Protein AF-A0A8K0V3F7-F1 (afdb_monomer)

Structure (mmCIF, N/CA/C/O backbone):
data_AF-A0A8K0V3F7-F1
#
_entry.id   AF-A0A8K0V3F7-F1
#
loop_
_atom_site.group_PDB
_atom_site.id
_atom_site.type_symbol
_atom_site.label_atom_id
_atom_site.label_alt_id
_atom_site.label_comp_id
_atom_site.label_asym_id
_atom_site.label_entity_id
_atom_site.label_seq_id
_atom_site.pdbx_PDB_ins_code
_atom_site.Cartn_x
_atom_site.Cartn_y
_atom_site.Cartn_z
_atom_site.occupancy
_atom_site.B_iso_or_equiv
_atom_site.auth_seq_id
_atom_site.auth_comp_id
_atom_site.auth_asym_id
_atom_site.auth_atom_id
_atom_site.pdbx_PDB_model_num
ATOM 1 N N . MET A 1 1 ? -73.819 82.682 37.774 1.00 31.39 1 MET A N 1
ATOM 2 C CA . MET A 1 1 ? -74.712 82.677 36.593 1.00 31.39 1 MET A CA 1
ATOM 3 C C . MET A 1 1 ? -73.989 81.949 35.469 1.00 31.39 1 MET A C 1
ATOM 5 O O . MET A 1 1 ? -72.785 82.141 35.376 1.00 31.39 1 MET A O 1
ATOM 9 N N . PRO A 1 2 ? -74.661 81.072 34.712 1.00 49.78 2 PRO A N 1
ATOM 10 C CA . PRO A 1 2 ? -74.986 79.715 35.165 1.00 49.78 2 PRO A CA 1
ATOM 11 C C . PRO A 1 2 ? -74.533 78.639 34.147 1.00 49.78 2 PRO A C 1
ATOM 13 O O . PRO A 1 2 ? -74.029 78.975 33.084 1.00 49.78 2 PRO A O 1
ATOM 16 N N . GLU A 1 3 ? -74.588 77.362 34.548 1.00 35.88 3 GLU A N 1
ATOM 17 C CA . GLU A 1 3 ? -75.180 76.215 33.805 1.00 35.88 3 GLU A CA 1
ATOM 18 C C . GLU A 1 3 ? -74.077 75.211 33.414 1.00 35.88 3 GLU A C 1
ATOM 20 O O . GLU A 1 3 ? -72.984 75.637 33.073 1.00 35.88 3 GLU A O 1
ATOM 25 N N . ASN A 1 4 ? -74.171 73.879 33.437 1.00 39.53 4 ASN A N 1
ATOM 26 C CA . ASN A 1 4 ? -75.110 72.821 33.844 1.00 39.53 4 ASN A CA 1
ATOM 27 C C . ASN A 1 4 ? -74.196 71.576 34.044 1.00 39.53 4 ASN A C 1
ATOM 29 O O . ASN A 1 4 ? -73.166 71.469 33.391 1.00 39.53 4 ASN A O 1
ATOM 33 N N . GLY A 1 5 ? -74.391 70.645 34.978 1.00 36.09 5 GLY A N 1
ATOM 34 C CA . GLY A 1 5 ? -75.431 69.618 34.935 1.00 36.09 5 GLY A CA 1
ATOM 35 C C . GLY A 1 5 ? -74.796 68.209 34.972 1.00 36.09 5 GLY A C 1
ATOM 36 O O . GLY A 1 5 ? -74.140 67.811 34.024 1.00 36.09 5 GLY A O 1
ATOM 37 N N . ARG A 1 6 ? -74.958 67.537 36.127 1.00 37.88 6 ARG A N 1
ATOM 38 C CA . ARG A 1 6 ? -75.090 66.088 36.475 1.00 37.88 6 ARG A CA 1
ATOM 39 C C . ARG A 1 6 ? -74.813 65.044 35.351 1.00 37.88 6 ARG A C 1
ATOM 41 O O . ARG A 1 6 ? -75.220 65.253 34.226 1.00 37.88 6 ARG A O 1
ATOM 48 N N . SER A 1 7 ? -74.275 63.835 35.576 1.00 38.69 7 SER A N 1
ATOM 49 C CA . SER A 1 7 ? -74.634 62.857 36.618 1.00 38.69 7 SER A CA 1
ATOM 50 C C . SER A 1 7 ? -73.765 61.569 36.594 1.00 38.69 7 SER A C 1
ATOM 52 O O . SER A 1 7 ? -73.451 61.080 35.518 1.00 38.69 7 SER A O 1
ATOM 54 N N . PHE A 1 8 ? -73.566 60.972 37.779 1.00 35.12 8 PHE A N 1
ATOM 55 C CA . PHE A 1 8 ? -73.755 59.547 38.148 1.00 35.12 8 PHE A CA 1
ATOM 56 C C . PHE A 1 8 ? -72.895 58.358 37.623 1.00 35.12 8 PHE A C 1
ATOM 58 O O . PHE A 1 8 ? -72.646 58.180 36.440 1.00 35.12 8 PHE A O 1
ATOM 65 N N . ILE A 1 9 ? -72.692 57.444 38.595 1.00 38.69 9 ILE A N 1
ATOM 66 C CA . ILE A 1 9 ? -72.454 55.977 38.591 1.00 38.69 9 ILE A CA 1
ATOM 67 C C . ILE A 1 9 ? -71.024 55.460 38.866 1.00 38.69 9 ILE A C 1
ATOM 69 O O . ILE A 1 9 ? -70.150 55.484 38.011 1.00 38.69 9 ILE A O 1
ATOM 73 N N . GLY A 1 10 ? -70.900 54.823 40.044 1.00 34.59 10 GLY A N 1
ATOM 74 C CA . GLY A 1 10 ? -70.187 53.551 40.258 1.00 34.59 10 GLY A CA 1
ATOM 75 C C . GLY A 1 10 ? -68.698 53.676 40.599 1.00 34.59 10 GLY A C 1
ATOM 76 O O . GLY A 1 10 ? -67.897 54.034 39.757 1.00 34.59 10 GLY A O 1
ATOM 77 N N . GLY A 1 11 ? -68.205 53.395 41.804 1.00 34.38 11 GLY A N 1
ATOM 78 C CA . GLY A 1 11 ? -68.658 52.388 42.754 1.00 34.38 11 GLY A CA 1
ATOM 79 C C . GLY A 1 11 ? -67.823 51.112 42.612 1.00 34.38 11 GLY A C 1
ATOM 80 O O . GLY A 1 11 ? -68.179 50.234 41.846 1.00 34.38 11 GLY A O 1
ATOM 81 N N . ILE A 1 12 ? -66.742 51.051 43.399 1.00 40.28 12 ILE A N 1
ATOM 82 C CA . ILE A 1 12 ? -66.254 49.867 44.126 1.00 40.28 12 ILE A CA 1
ATOM 83 C C . ILE A 1 12 ? -65.946 48.617 43.274 1.00 40.28 12 ILE A C 1
ATOM 85 O O . ILE A 1 12 ? -66.848 47.907 42.859 1.00 40.28 12 ILE A O 1
ATOM 89 N N . THR A 1 13 ? -64.656 48.276 43.137 1.00 41.75 13 THR A N 1
ATOM 90 C CA . THR A 1 13 ? -64.059 46.944 43.460 1.00 41.75 13 THR A CA 1
ATOM 91 C C . THR A 1 13 ? -62.678 46.744 42.800 1.00 41.75 13 THR A C 1
ATOM 93 O O . THR A 1 13 ? -62.365 45.711 42.216 1.00 41.75 13 THR A O 1
ATOM 96 N N . GLY A 1 14 ? -61.752 47.689 42.996 1.00 40.25 14 GLY A N 1
ATOM 97 C CA . GLY A 1 14 ? -60.314 47.501 42.724 1.00 40.25 14 GLY A CA 1
ATOM 98 C C . GLY A 1 14 ? -59.603 46.553 43.707 1.00 40.25 14 GLY A C 1
ATOM 99 O O . GLY A 1 14 ? -58.461 46.800 44.078 1.00 40.25 14 GLY A O 1
ATOM 100 N N . LYS A 1 15 ? -60.279 45.499 44.187 1.00 44.44 15 LYS A N 1
ATOM 101 C CA . LYS A 1 15 ? -59.736 44.521 45.151 1.00 44.44 15 LYS A CA 1
ATOM 102 C C . LYS A 1 15 ? -59.931 43.052 44.754 1.00 44.44 15 LYS A C 1
ATOM 104 O O . LYS A 1 15 ? -59.592 42.181 45.542 1.00 44.44 15 LYS A O 1
ATOM 109 N N . ILE A 1 16 ? -60.410 42.762 43.540 1.00 47.56 16 ILE A N 1
ATOM 110 C CA . ILE A 1 16 ? -60.553 41.372 43.053 1.00 47.56 16 ILE A CA 1
ATOM 111 C C . ILE A 1 16 ? -59.489 41.004 42.000 1.00 47.56 16 ILE A C 1
ATOM 113 O O . ILE A 1 16 ? -59.145 39.834 41.860 1.00 47.56 16 ILE A O 1
ATOM 117 N N . LEU A 1 17 ? -58.847 41.975 41.336 1.00 39.47 17 LEU A N 1
ATOM 118 C CA . LEU A 1 17 ? -57.819 41.670 40.325 1.00 39.47 17 LEU A CA 1
ATOM 119 C C . LEU A 1 17 ? -56.413 41.376 40.880 1.00 39.47 17 LEU A C 1
ATOM 121 O O . LEU A 1 17 ? -55.582 40.835 40.156 1.00 39.47 17 LEU A O 1
ATOM 125 N N . SER A 1 18 ? -56.130 41.678 42.150 1.00 41.66 18 SER A N 1
ATOM 126 C CA . SER A 1 18 ? -54.804 41.418 42.740 1.00 41.66 18 SER A CA 1
ATOM 127 C C . SER A 1 18 ? -54.648 39.992 43.285 1.00 41.66 18 SER A C 1
ATOM 129 O O . SER A 1 18 ? -53.522 39.506 43.382 1.00 41.66 18 SER A O 1
ATOM 131 N N . SER A 1 19 ? -55.745 39.294 43.594 1.00 43.84 19 SER A N 1
ATOM 132 C CA . SER A 1 19 ? -55.693 37.942 44.172 1.00 43.84 19 SER A CA 1
ATOM 133 C C . SER A 1 19 ? -55.715 36.823 43.125 1.00 43.84 19 SER A C 1
ATOM 135 O O . SER A 1 19 ? -55.285 35.714 43.424 1.00 43.84 19 SER A O 1
ATOM 137 N N . PHE A 1 20 ? -56.131 37.099 41.884 1.00 39.53 20 PHE A N 1
ATOM 138 C CA . PHE A 1 20 ? -56.103 36.108 40.796 1.00 39.53 20 PHE A CA 1
ATOM 139 C C . PHE A 1 20 ? -54.752 36.024 40.073 1.00 39.53 20 PHE A C 1
ATOM 141 O O . PHE A 1 20 ? -54.367 34.952 39.610 1.00 39.53 20 PHE A O 1
ATOM 148 N N . ILE A 1 21 ? -53.978 37.113 40.036 1.00 43.94 21 ILE A N 1
ATOM 149 C CA . ILE A 1 21 ? -52.650 37.114 39.398 1.00 43.94 21 ILE A CA 1
ATOM 150 C C . ILE A 1 21 ? -51.616 36.367 40.262 1.00 43.94 21 ILE A C 1
ATOM 152 O O . ILE A 1 21 ? -50.690 35.756 39.730 1.00 43.94 21 ILE A O 1
ATOM 156 N N . PHE A 1 22 ? -51.810 36.314 41.584 1.00 39.62 22 PHE A N 1
ATOM 157 C CA . PHE A 1 22 ? -50.894 35.612 42.489 1.00 39.62 22 PHE A CA 1
ATOM 158 C C . PHE A 1 22 ? -51.091 34.084 42.512 1.00 39.62 22 PHE A C 1
ATOM 160 O O . PHE A 1 22 ? -50.138 33.345 42.758 1.00 39.62 22 PHE A O 1
ATOM 167 N N . ILE A 1 23 ? -52.293 33.589 42.194 1.00 42.91 23 ILE A N 1
ATOM 168 C CA . ILE A 1 23 ? -52.586 32.143 42.170 1.00 42.91 23 ILE A CA 1
ATOM 169 C C . ILE A 1 23 ? -52.105 31.496 40.857 1.00 42.91 23 ILE A C 1
ATOM 171 O O . ILE A 1 23 ? -51.607 30.370 40.872 1.00 42.91 23 ILE A O 1
ATOM 175 N N . CYS A 1 24 ? -52.125 32.222 39.732 1.00 37.59 24 CYS A N 1
ATOM 176 C CA . CYS A 1 24 ? -51.606 31.704 38.458 1.00 37.59 24 CYS A CA 1
ATOM 177 C C . CYS A 1 24 ? -50.069 31.585 38.408 1.00 37.59 24 CYS A C 1
ATOM 179 O O . CYS A 1 24 ? -49.554 30.734 37.679 1.00 37.59 24 CYS A O 1
ATOM 181 N N . TYR A 1 25 ? -49.334 32.376 39.201 1.00 38.41 25 TYR A N 1
ATOM 182 C CA . TYR A 1 25 ? -47.867 32.298 39.274 1.00 38.41 25 TYR A CA 1
ATOM 183 C C . TYR A 1 25 ? -47.354 31.173 40.187 1.00 38.41 25 TYR A C 1
ATOM 185 O O . TYR A 1 25 ? -46.288 30.618 39.926 1.00 38.41 25 TYR A O 1
ATOM 193 N N . GLN A 1 26 ? -48.113 30.780 41.215 1.00 42.75 26 GLN A N 1
ATOM 194 C CA . GLN A 1 26 ? -47.712 29.694 42.123 1.00 42.75 26 GLN A CA 1
ATOM 195 C C . GLN A 1 26 ? -48.039 28.295 41.571 1.00 42.75 26 GLN A C 1
ATOM 197 O O . GLN A 1 26 ? -47.338 27.334 41.879 1.00 42.75 26 GLN A O 1
ATOM 202 N N . LEU A 1 27 ? -49.024 28.165 40.675 1.00 41.34 27 LEU A N 1
ATOM 203 C CA . LEU A 1 27 ? -49.325 26.885 40.013 1.00 41.34 27 LEU A CA 1
ATOM 204 C C . LEU A 1 27 ? -48.436 26.592 38.789 1.00 41.34 27 LEU A C 1
ATOM 206 O O . LEU A 1 27 ? -48.224 25.424 38.467 1.00 41.34 27 LEU A O 1
ATOM 210 N N . HIS A 1 28 ? -47.823 27.610 38.170 1.00 41.47 28 HIS A N 1
ATOM 211 C CA . HIS A 1 28 ? -46.797 27.401 37.134 1.00 41.47 28 HIS A CA 1
ATOM 212 C C . HIS A 1 28 ? -45.437 26.965 37.699 1.00 41.47 28 HIS A C 1
ATOM 214 O O . HIS A 1 28 ? -44.670 26.308 36.998 1.00 41.47 28 HIS A O 1
ATOM 220 N N . PHE A 1 29 ? -45.139 27.259 38.968 1.00 39.03 29 PHE A N 1
ATOM 221 C CA . PHE A 1 29 ? -43.889 26.817 39.597 1.00 39.03 29 PHE A CA 1
ATOM 222 C C . PHE A 1 29 ? -43.952 25.379 40.130 1.00 39.03 29 PHE A C 1
ATOM 224 O O . PHE A 1 29 ? -42.942 24.675 40.118 1.00 39.03 29 PHE A O 1
ATOM 231 N N . ILE A 1 30 ? -45.135 24.898 40.521 1.00 43.41 30 ILE A N 1
ATOM 232 C CA . ILE A 1 30 ? -45.303 23.529 41.032 1.00 43.41 30 ILE A CA 1
ATOM 233 C C . ILE A 1 30 ? -45.332 22.500 39.888 1.00 43.41 30 ILE A C 1
ATOM 235 O O . ILE A 1 30 ? -44.788 21.407 40.038 1.00 43.41 30 ILE A O 1
ATOM 239 N N . PHE A 1 31 ? -45.840 22.853 38.701 1.00 37.75 31 PHE A N 1
ATOM 240 C CA . PHE A 1 31 ? -45.759 21.960 37.533 1.00 37.75 31 PHE A CA 1
ATOM 241 C C . PHE A 1 31 ? -44.351 21.856 36.926 1.00 37.75 31 PHE A C 1
ATOM 243 O O . PHE A 1 31 ? -43.998 20.807 36.387 1.00 37.75 31 PHE A O 1
ATOM 250 N N . ILE A 1 32 ? -43.511 22.887 37.073 1.00 43.12 32 ILE A N 1
ATOM 251 C CA . ILE A 1 32 ? -42.101 22.818 36.659 1.00 43.12 32 ILE A CA 1
ATOM 252 C C . ILE A 1 32 ? -41.273 22.029 37.687 1.00 43.12 32 ILE A C 1
ATOM 254 O O . ILE A 1 32 ? -40.418 21.243 37.295 1.00 43.12 32 ILE A O 1
ATOM 258 N N . GLN A 1 33 ? -41.569 22.122 38.987 1.00 40.03 33 GLN A N 1
ATOM 259 C CA . GLN A 1 33 ? -40.872 21.328 40.010 1.00 40.03 33 GLN A CA 1
ATOM 260 C C . GLN A 1 33 ? -41.257 19.836 40.017 1.00 40.03 33 GLN A C 1
ATOM 262 O O . GLN A 1 33 ? -40.397 18.996 40.275 1.00 40.03 33 GLN A O 1
ATOM 267 N N . ILE A 1 34 ? -42.494 19.467 39.664 1.00 41.06 34 ILE A N 1
ATOM 268 C CA . ILE A 1 34 ? -42.916 18.052 39.635 1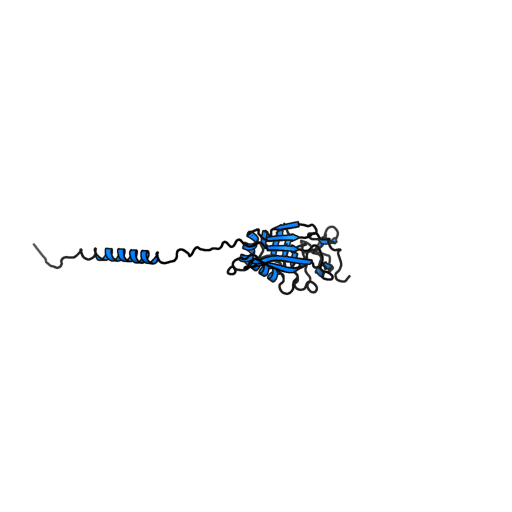.00 41.06 34 ILE A CA 1
ATOM 269 C C . ILE A 1 34 ? -42.458 17.324 38.355 1.00 41.06 34 ILE A C 1
ATOM 271 O O . ILE A 1 34 ? -42.238 16.113 38.391 1.00 41.06 34 ILE A O 1
ATOM 275 N N . MET A 1 35 ? -42.189 18.030 37.249 1.00 38.09 35 MET A N 1
ATOM 276 C CA . MET A 1 35 ? -41.554 17.419 36.066 1.00 38.09 35 MET A CA 1
ATOM 277 C C . MET A 1 35 ? -40.021 17.307 36.150 1.00 38.09 35 MET A C 1
ATOM 279 O O . MET A 1 35 ? -39.425 16.594 35.344 1.00 38.09 35 MET A O 1
ATOM 283 N N . ILE A 1 36 ? -39.377 17.923 37.147 1.00 45.31 36 ILE A N 1
ATOM 284 C CA . ILE A 1 36 ? -37.919 17.833 37.360 1.00 45.31 36 ILE A CA 1
ATOM 285 C C . ILE A 1 36 ? -37.530 16.639 38.262 1.00 45.31 36 ILE A C 1
ATOM 287 O O . ILE A 1 36 ? -36.351 16.330 38.402 1.00 45.31 36 ILE A O 1
ATOM 291 N N . HIS A 1 37 ? -38.486 15.903 38.843 1.00 41.84 37 HIS A N 1
ATOM 292 C CA . HIS A 1 37 ? -38.193 14.833 39.817 1.00 41.84 37 HIS A CA 1
ATOM 293 C C . HIS A 1 37 ? -38.567 13.406 39.397 1.00 41.84 37 HIS A C 1
ATOM 295 O O . HIS A 1 37 ? -38.604 12.506 40.235 1.00 41.84 37 HIS A O 1
ATOM 301 N N . ARG A 1 38 ? -38.797 13.156 38.103 1.00 45.66 38 ARG A N 1
ATOM 302 C CA . ARG A 1 38 ? -39.022 11.792 37.581 1.00 45.66 38 ARG A CA 1
ATOM 303 C C . ARG A 1 38 ? -38.427 11.516 36.203 1.00 45.66 38 ARG A C 1
ATOM 305 O O . ARG A 1 38 ? -38.908 10.654 35.476 1.00 45.66 38 ARG A O 1
ATOM 312 N N . TRP A 1 39 ? -37.330 12.182 35.878 1.00 45.19 39 TRP A N 1
ATOM 313 C CA . TRP A 1 39 ? -36.401 11.625 34.905 1.00 45.19 39 TRP A CA 1
ATOM 314 C C . TRP A 1 39 ? -35.315 10.926 35.710 1.00 45.19 39 TRP A C 1
ATOM 316 O O . TRP A 1 39 ? -34.740 11.571 36.589 1.00 45.19 39 TRP A O 1
ATOM 326 N N . PRO A 1 40 ? -35.049 9.625 35.504 1.00 46.78 40 PRO A N 1
ATOM 327 C CA . PRO A 1 40 ? -33.850 9.047 36.073 1.00 46.78 40 PRO A CA 1
ATOM 328 C C . PRO A 1 40 ? -32.682 9.903 35.582 1.00 46.78 40 PRO A C 1
ATOM 330 O O . PRO A 1 40 ? -32.383 9.943 34.387 1.00 46.78 40 PRO A O 1
ATOM 333 N N . CYS A 1 41 ? -32.024 10.594 36.513 1.00 42.22 41 CYS A N 1
ATOM 334 C CA . CYS A 1 41 ? -30.692 11.171 36.356 1.00 42.22 41 CYS A CA 1
ATOM 335 C C . CYS A 1 41 ? -29.651 10.047 36.210 1.00 42.22 41 CYS A C 1
ATOM 337 O O . CYS A 1 41 ? -28.632 10.029 36.887 1.00 42.22 41 CYS A O 1
ATOM 339 N N . ASP A 1 42 ? -29.946 9.092 35.334 1.00 45.09 42 ASP A N 1
ATOM 340 C CA . ASP A 1 42 ? -29.034 8.105 34.786 1.00 45.09 42 ASP A CA 1
ATOM 341 C C . ASP A 1 42 ? -29.177 8.041 33.255 1.00 45.09 42 ASP A C 1
ATOM 343 O O . ASP A 1 42 ? -28.757 7.096 32.598 1.00 45.09 42 ASP A O 1
ATOM 347 N N . PHE A 1 43 ? -29.643 9.138 32.643 1.00 42.12 43 PHE A N 1
ATOM 348 C CA . PHE A 1 43 ? -29.015 9.606 31.408 1.00 42.12 43 PHE A CA 1
ATOM 349 C C . PHE A 1 43 ? -27.676 10.260 31.778 1.00 42.12 43 PHE A C 1
ATOM 351 O O . PHE A 1 4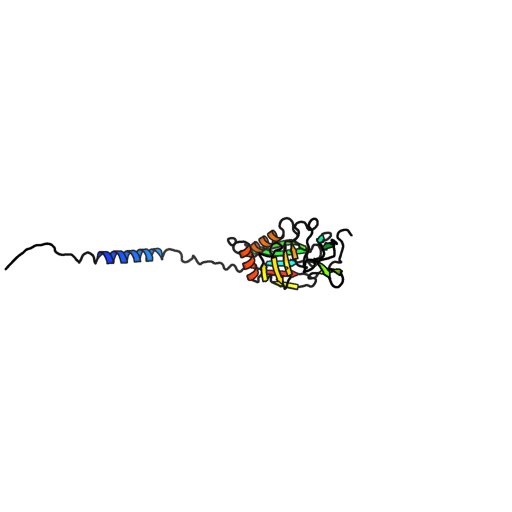3 ? -27.376 11.403 31.432 1.00 42.12 43 PHE A O 1
ATOM 358 N N . SER A 1 44 ? -26.836 9.504 32.496 1.00 42.25 44 SER A N 1
ATOM 359 C CA . SER A 1 44 ? -25.413 9.590 32.265 1.00 42.25 44 SER A CA 1
ATOM 360 C C . SER A 1 44 ? -25.293 9.414 30.765 1.00 42.25 44 SER A C 1
ATOM 362 O O . SER A 1 44 ? -25.486 8.326 30.221 1.00 42.25 44 SER A O 1
ATOM 364 N N . LEU A 1 45 ? -25.084 10.535 30.082 1.00 39.06 45 LEU A N 1
ATOM 365 C CA . LEU A 1 45 ? -24.384 10.599 28.826 1.00 39.06 45 LEU A CA 1
ATOM 366 C C . LEU A 1 45 ? -23.084 9.817 29.057 1.00 39.06 45 LEU A C 1
ATOM 368 O O . LEU A 1 45 ? -22.000 10.374 29.192 1.00 39.06 45 LEU A O 1
ATOM 372 N N . ARG A 1 46 ? -23.185 8.489 28.967 1.00 40.47 46 ARG A N 1
ATOM 373 C CA . ARG A 1 46 ? -22.294 7.666 28.183 1.00 40.47 46 ARG A CA 1
ATOM 374 C C . ARG A 1 46 ? -22.352 8.225 26.755 1.00 40.47 46 ARG A C 1
ATOM 376 O O . ARG A 1 46 ? -22.652 7.520 25.802 1.00 40.47 46 ARG A O 1
ATOM 383 N N . ILE A 1 47 ? -21.885 9.465 26.580 1.00 43.78 47 ILE A N 1
ATOM 384 C CA . ILE A 1 47 ? -20.794 9.683 25.653 1.00 43.78 47 ILE A CA 1
ATOM 385 C C . ILE A 1 47 ? -19.727 8.738 26.192 1.00 43.78 47 ILE A C 1
ATOM 387 O O . ILE A 1 47 ? -18.869 9.108 26.992 1.00 43.78 47 ILE A O 1
ATOM 391 N N . MET A 1 48 ? -19.845 7.454 25.835 1.00 44.94 48 MET A N 1
ATOM 392 C CA . MET A 1 48 ? -18.684 6.612 25.792 1.00 44.94 48 MET A CA 1
ATOM 393 C C . MET A 1 48 ? -17.827 7.379 24.813 1.00 44.94 48 MET A C 1
ATOM 395 O O . MET A 1 48 ? -18.039 7.339 23.603 1.00 44.94 48 MET A O 1
ATOM 399 N N . ASN A 1 49 ? -16.909 8.162 25.365 1.00 46.06 49 ASN A N 1
ATOM 400 C CA . ASN A 1 49 ? -15.707 8.561 24.694 1.00 46.06 49 ASN A CA 1
ATOM 401 C C . ASN A 1 49 ? -15.012 7.224 24.427 1.00 46.06 49 ASN A C 1
ATOM 403 O O . ASN A 1 49 ? -14.142 6.794 25.181 1.00 46.06 49 ASN A O 1
ATOM 407 N N . MET A 1 50 ? -15.541 6.462 23.462 1.00 56.59 50 MET A N 1
ATOM 408 C CA . MET A 1 50 ? -14.973 5.217 23.015 1.00 56.59 50 MET A CA 1
ATOM 409 C C . MET A 1 50 ? -13.700 5.678 22.363 1.00 56.59 50 MET A C 1
ATOM 411 O O . MET A 1 50 ? -13.695 6.138 21.221 1.00 56.59 50 MET A O 1
ATOM 415 N N . ALA A 1 51 ? -12.637 5.663 23.164 1.00 82.38 51 ALA A N 1
ATOM 416 C CA . ALA A 1 51 ? -11.316 5.996 22.709 1.00 82.38 51 ALA A CA 1
ATOM 417 C C . ALA A 1 51 ? -11.103 5.202 21.425 1.00 82.38 51 ALA A C 1
ATOM 419 O O . ALA A 1 51 ? -11.232 3.974 21.420 1.00 82.38 51 ALA A O 1
ATOM 420 N N . ILE A 1 52 ? -10.866 5.927 20.332 1.00 89.81 52 ILE A N 1
ATOM 421 C CA . ILE A 1 52 ? -10.745 5.328 19.013 1.00 89.81 52 ILE A CA 1
ATOM 422 C C . ILE A 1 52 ? -9.723 4.192 19.100 1.00 89.81 52 ILE A C 1
ATOM 424 O O . ILE A 1 52 ? -8.561 4.408 19.466 1.00 89.81 52 ILE A O 1
ATOM 428 N N . ARG A 1 53 ? -10.176 2.975 18.790 1.00 93.88 53 ARG A N 1
ATOM 429 C CA . ARG A 1 53 ? -9.392 1.755 18.973 1.00 93.88 53 ARG A CA 1
ATOM 430 C C . ARG A 1 53 ? -8.183 1.749 18.030 1.00 93.88 53 ARG A C 1
ATOM 432 O O . ARG A 1 53 ? -8.247 2.313 16.929 1.00 93.88 53 ARG A O 1
ATOM 439 N N . PRO A 1 54 ? -7.062 1.136 18.448 1.00 94.69 54 PRO A N 1
ATOM 440 C CA . PRO A 1 54 ? -5.875 1.060 17.615 1.00 94.69 54 PRO A CA 1
ATOM 441 C C . PRO A 1 54 ? -6.098 0.151 16.405 1.00 94.69 54 PRO A C 1
ATOM 443 O O . PRO A 1 54 ? -6.731 -0.900 16.505 1.00 94.69 54 PRO A O 1
ATOM 446 N N . VAL A 1 55 ? -5.523 0.553 15.271 1.00 95.81 55 VAL A N 1
ATOM 447 C CA . VAL A 1 55 ? -5.488 -0.244 14.038 1.00 95.81 55 VAL A CA 1
ATOM 448 C C . VAL A 1 55 ? -4.061 -0.240 13.506 1.00 95.81 55 VAL A C 1
ATOM 450 O O . VAL A 1 55 ? -3.450 0.824 13.368 1.00 95.81 55 VAL A O 1
ATOM 453 N N . ASN A 1 56 ? -3.531 -1.423 13.215 1.00 96.81 56 ASN A N 1
ATOM 454 C CA . ASN A 1 56 ? -2.178 -1.609 12.708 1.00 96.81 56 ASN A CA 1
ATOM 455 C C . ASN A 1 56 ? -2.217 -2.063 11.251 1.00 96.81 56 ASN A C 1
ATOM 457 O O . ASN A 1 56 ? -3.043 -2.889 10.870 1.00 96.81 56 ASN A O 1
ATOM 461 N N . LEU A 1 57 ? -1.320 -1.511 10.444 1.00 97.12 57 LEU A N 1
ATOM 462 C CA . LEU A 1 57 ? -1.093 -1.902 9.061 1.00 97.12 57 LEU A CA 1
ATOM 463 C C . LEU A 1 57 ? 0.348 -2.406 8.951 1.00 97.12 57 LEU A C 1
ATOM 465 O O . LEU A 1 57 ? 1.272 -1.717 9.376 1.00 97.12 57 LEU A O 1
ATOM 469 N N . THR A 1 58 ? 0.562 -3.572 8.356 1.00 97.94 58 THR A N 1
ATOM 470 C CA . THR A 1 58 ? 1.903 -4.122 8.122 1.00 97.94 58 THR A CA 1
ATOM 471 C C . THR A 1 58 ? 2.065 -4.443 6.649 1.00 97.94 58 THR A C 1
ATOM 473 O O . THR A 1 58 ? 1.356 -5.299 6.130 1.00 97.94 58 THR A O 1
ATOM 476 N N . VAL A 1 59 ? 2.996 -3.769 5.977 1.00 97.56 59 VAL A N 1
ATOM 477 C CA . VAL A 1 59 ? 3.369 -4.047 4.587 1.00 97.56 59 VAL A CA 1
ATOM 478 C C . VAL A 1 59 ? 4.533 -5.027 4.582 1.00 97.56 59 VAL A C 1
ATOM 480 O O . VAL A 1 59 ? 5.603 -4.732 5.125 1.00 97.56 59 VAL A O 1
ATOM 483 N N . SER A 1 60 ? 4.316 -6.179 3.955 1.00 98.06 60 SER A N 1
ATOM 484 C CA . SER A 1 60 ? 5.261 -7.286 3.961 1.00 98.06 60 SER A CA 1
ATOM 485 C C . SER A 1 60 ? 6.572 -6.956 3.248 1.00 98.06 60 SER A C 1
ATOM 487 O O . SER A 1 60 ? 6.612 -6.201 2.271 1.00 98.06 60 SER A O 1
ATOM 489 N N . GLY A 1 61 ? 7.655 -7.549 3.748 1.00 97.56 61 GLY A N 1
ATOM 490 C CA . GLY A 1 61 ? 8.993 -7.536 3.167 1.00 97.56 61 GLY A CA 1
ATOM 491 C C . GLY A 1 61 ? 9.143 -8.426 1.934 1.00 97.56 61 GLY A C 1
ATOM 492 O O . GLY A 1 61 ? 10.057 -8.226 1.131 1.00 97.56 61 GLY A O 1
ATOM 493 N N . THR A 1 62 ? 8.229 -9.381 1.778 1.00 97.81 62 THR A N 1
ATOM 494 C CA . THR A 1 62 ? 8.310 -10.460 0.796 1.00 97.81 62 THR A CA 1
ATOM 495 C C . THR A 1 62 ? 7.267 -10.257 -0.293 1.00 97.81 62 THR A C 1
ATOM 497 O O . THR A 1 62 ? 6.083 -10.058 -0.012 1.00 97.81 62 THR A O 1
ATOM 500 N N . ALA A 1 63 ? 7.723 -10.306 -1.544 1.00 97.75 63 ALA A N 1
ATOM 501 C CA . ALA A 1 63 ? 6.852 -10.271 -2.709 1.00 97.75 63 ALA A CA 1
ATOM 502 C C . ALA A 1 63 ? 5.943 -11.507 -2.747 1.00 97.75 63 ALA A C 1
ATOM 504 O O . ALA A 1 63 ? 6.349 -12.606 -2.364 1.00 97.75 63 ALA A O 1
ATOM 505 N N . ILE A 1 64 ? 4.724 -11.334 -3.245 1.00 97.50 64 ILE A N 1
ATOM 506 C CA . ILE A 1 64 ? 3.838 -12.451 -3.547 1.00 97.50 64 ILE A CA 1
ATOM 507 C C . ILE A 1 64 ? 4.384 -13.159 -4.791 1.00 97.50 64 ILE A C 1
ATOM 509 O O . ILE A 1 64 ? 4.702 -12.524 -5.797 1.00 97.50 64 ILE A O 1
ATOM 513 N N . SER A 1 65 ? 4.543 -14.479 -4.699 1.00 96.44 65 SER A N 1
ATOM 514 C CA . SER A 1 65 ? 5.110 -15.278 -5.786 1.00 96.44 65 SER A CA 1
ATOM 515 C C . SER A 1 65 ? 4.246 -15.174 -7.042 1.00 96.44 65 SER A C 1
ATOM 517 O O . SER A 1 65 ? 3.036 -15.366 -6.966 1.00 96.44 65 SER A O 1
ATOM 519 N N . ASN A 1 66 ? 4.879 -14.909 -8.187 1.00 94.06 66 ASN A N 1
ATOM 520 C CA . ASN A 1 66 ? 4.248 -14.830 -9.509 1.00 94.06 66 ASN A CA 1
ATOM 521 C C . ASN A 1 66 ? 3.125 -13.784 -9.655 1.00 94.06 66 ASN A C 1
ATOM 523 O O . ASN A 1 66 ? 2.357 -13.847 -10.612 1.00 94.06 66 ASN A O 1
ATOM 527 N N . GLU A 1 67 ? 3.046 -12.800 -8.758 1.00 95.75 67 GLU A N 1
ATOM 528 C CA . GLU A 1 67 ? 2.072 -11.713 -8.842 1.00 95.75 67 GLU A CA 1
ATOM 529 C C . GLU A 1 67 ? 2.763 -10.371 -9.095 1.00 95.75 67 GLU A C 1
ATOM 531 O O . GLU A 1 67 ? 3.635 -9.937 -8.336 1.00 95.75 67 GLU A O 1
ATOM 536 N N . TYR A 1 68 ? 2.350 -9.697 -10.169 1.00 95.62 68 TYR A N 1
ATOM 537 C CA . TYR A 1 68 ? 2.962 -8.457 -10.632 1.00 95.62 68 TYR A CA 1
ATOM 538 C C . TYR A 1 68 ? 1.909 -7.416 -11.005 1.00 95.62 68 TYR A C 1
ATOM 540 O O . TYR A 1 68 ? 0.830 -7.759 -11.486 1.00 95.62 68 TYR A O 1
ATOM 548 N N . ALA A 1 69 ? 2.271 -6.146 -10.843 1.00 95.19 69 ALA A N 1
ATOM 549 C CA . ALA A 1 69 ? 1.551 -5.017 -11.403 1.00 95.19 69 ALA A CA 1
ATOM 550 C C . ALA A 1 69 ? 2.286 -4.421 -12.604 1.00 95.19 69 ALA A C 1
ATOM 552 O O . ALA A 1 69 ? 3.523 -4.400 -12.656 1.00 95.19 69 ALA A O 1
ATOM 553 N N . LYS A 1 70 ? 1.503 -3.929 -13.561 1.00 95.12 70 LYS A N 1
ATOM 554 C CA . LYS A 1 70 ? 1.960 -3.209 -14.742 1.00 95.12 70 LYS A CA 1
ATOM 555 C C . LYS A 1 70 ? 2.075 -1.722 -14.413 1.00 95.12 70 LYS A C 1
ATOM 557 O O . LYS A 1 70 ? 1.104 -1.085 -14.016 1.00 95.12 70 LYS A O 1
ATOM 562 N N . THR A 1 71 ? 3.266 -1.163 -14.608 1.00 93.25 71 THR A N 1
ATOM 563 C CA . THR A 1 71 ? 3.564 0.249 -14.315 1.00 93.25 71 THR A CA 1
ATOM 564 C C . THR A 1 71 ? 4.354 0.895 -15.441 1.00 93.25 71 THR A C 1
ATOM 566 O O . THR A 1 71 ? 5.033 0.214 -16.205 1.00 93.25 71 THR A O 1
ATOM 569 N N . PHE A 1 72 ? 4.302 2.220 -15.530 1.00 91.69 72 PHE A N 1
ATOM 570 C CA . PHE A 1 72 ? 5.250 3.021 -16.310 1.00 91.69 72 PHE A CA 1
ATOM 571 C C . PHE A 1 72 ? 6.219 3.743 -15.373 1.00 91.69 72 PHE A C 1
ATOM 573 O O . PHE A 1 72 ? 6.024 3.753 -14.153 1.00 91.69 72 PHE A O 1
ATOM 580 N N . SER A 1 73 ? 7.277 4.322 -15.936 1.00 91.06 73 SER A N 1
ATOM 581 C CA . SER A 1 73 ? 8.215 5.141 -15.179 1.00 91.06 73 SER A CA 1
ATOM 582 C C . SER A 1 73 ? 7.633 6.535 -14.921 1.00 91.06 73 SER A C 1
ATOM 584 O O . SER A 1 73 ? 7.319 7.296 -15.836 1.00 91.06 73 SER A O 1
ATOM 586 N N . TYR A 1 74 ? 7.457 6.876 -13.649 1.00 83.44 74 TYR A N 1
ATOM 587 C CA . TYR A 1 74 ? 6.921 8.160 -13.226 1.00 83.44 74 TYR A CA 1
ATOM 588 C C . TYR A 1 74 ? 8.020 9.224 -13.151 1.00 83.44 74 TYR A C 1
ATOM 590 O O . TYR A 1 74 ? 9.107 8.995 -12.613 1.00 83.44 74 TYR A O 1
ATOM 598 N N . HIS A 1 75 ? 7.697 10.427 -13.621 1.00 80.50 75 HIS A N 1
ATOM 599 C CA . HIS A 1 75 ? 8.470 11.635 -13.353 1.00 80.50 75 HIS A CA 1
ATOM 600 C C . HIS A 1 75 ? 7.599 12.622 -12.575 1.00 80.50 75 HIS A C 1
ATOM 602 O O . HIS A 1 75 ? 6.419 12.771 -12.887 1.00 80.50 75 HIS A O 1
ATOM 608 N N . ARG A 1 76 ? 8.180 13.330 -11.595 1.00 66.88 76 ARG A N 1
ATOM 609 C CA . ARG A 1 76 ? 7.446 14.265 -10.719 1.00 66.88 76 ARG A CA 1
ATOM 610 C C . ARG A 1 76 ? 6.687 15.344 -11.499 1.00 66.88 76 ARG A C 1
ATOM 612 O O . ARG A 1 76 ? 5.589 15.701 -11.096 1.00 66.88 76 ARG A O 1
ATOM 619 N N . ASP A 1 77 ? 7.230 15.770 -12.636 1.00 68.00 77 ASP A N 1
ATOM 620 C CA . ASP A 1 77 ? 6.615 16.783 -13.507 1.00 68.00 77 ASP A CA 1
ATOM 621 C C . ASP A 1 77 ? 5.742 16.176 -14.625 1.00 68.00 77 ASP A C 1
ATOM 623 O O . ASP A 1 77 ? 5.419 16.852 -15.598 1.00 68.00 77 ASP A O 1
ATOM 627 N N . GLY A 1 78 ? 5.438 14.873 -14.563 1.00 63.56 78 GLY A N 1
ATOM 628 C CA . GLY A 1 78 ? 4.627 14.150 -15.555 1.00 63.56 78 GLY A CA 1
ATOM 629 C C . GLY A 1 78 ? 5.312 13.881 -16.903 1.00 63.56 78 GLY A C 1
ATOM 630 O O . GLY A 1 78 ? 4.737 13.234 -17.773 1.00 63.56 78 GLY A O 1
ATOM 631 N N . LYS A 1 79 ? 6.550 14.347 -17.093 1.00 64.56 79 LYS A N 1
ATOM 632 C CA . LYS A 1 79 ? 7.295 14.284 -18.362 1.00 64.56 79 LYS A CA 1
ATOM 633 C C . LYS A 1 79 ? 8.324 13.152 -18.405 1.00 64.56 79 LYS A C 1
ATOM 635 O O . LYS A 1 79 ? 9.494 13.403 -18.683 1.00 64.56 79 LYS A O 1
ATOM 640 N N . SER A 1 80 ? 7.919 11.911 -18.130 1.00 73.88 80 SER A N 1
ATOM 641 C CA . SER A 1 80 ? 8.806 10.782 -18.448 1.00 73.88 80 SER A CA 1
ATOM 642 C C . SER A 1 80 ? 8.907 10.631 -19.970 1.00 73.88 80 SER A C 1
ATOM 644 O O . SER A 1 80 ? 7.892 10.543 -20.673 1.00 73.88 80 SER A O 1
ATOM 646 N N . GLN A 1 81 ? 10.134 10.645 -20.494 1.00 79.44 81 GLN A N 1
ATOM 647 C CA . GLN A 1 81 ?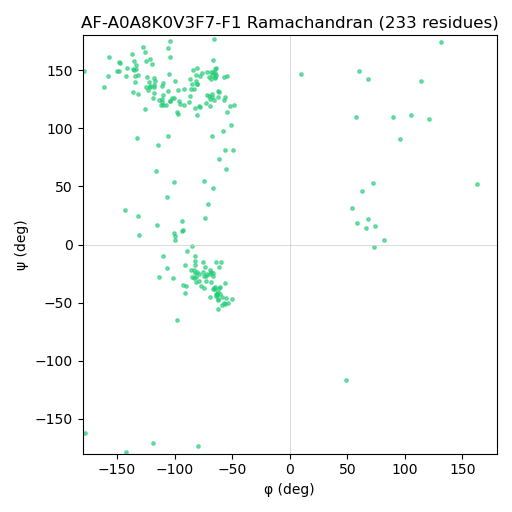 10.393 10.347 -21.908 1.00 79.44 81 GLN A CA 1
ATOM 648 C C . GLN A 1 81 ? 10.453 8.842 -22.172 1.00 79.44 81 GLN A C 1
ATOM 650 O O . GLN A 1 81 ? 10.296 8.409 -23.311 1.00 79.44 81 GLN A O 1
ATOM 655 N N . ASP A 1 82 ? 10.630 8.049 -21.122 1.00 85.69 82 ASP A N 1
ATOM 656 C CA . ASP A 1 82 ? 10.622 6.605 -21.209 1.00 85.69 82 ASP A CA 1
ATOM 657 C C . ASP A 1 82 ? 9.192 6.085 -21.436 1.00 85.69 82 ASP A C 1
ATOM 659 O O . ASP A 1 82 ? 8.263 6.372 -20.679 1.00 85.69 82 ASP A O 1
ATOM 663 N N . LYS A 1 83 ? 9.015 5.351 -22.539 1.00 87.69 83 LYS A N 1
ATOM 664 C CA . LYS A 1 83 ? 7.729 4.786 -22.978 1.00 87.69 83 LYS A CA 1
ATOM 665 C C . LYS A 1 83 ? 7.568 3.315 -22.612 1.00 87.69 83 LYS A C 1
ATOM 667 O O . LYS A 1 83 ? 6.578 2.695 -22.996 1.00 87.69 83 LYS A O 1
ATOM 672 N N . ASN A 1 84 ? 8.534 2.749 -21.896 1.00 93.00 84 ASN A N 1
ATOM 673 C CA . ASN A 1 84 ? 8.482 1.356 -21.504 1.00 93.00 84 ASN A CA 1
ATOM 674 C C . ASN A 1 84 ? 7.434 1.108 -20.418 1.00 93.00 84 ASN A C 1
ATOM 676 O O . ASN A 1 84 ? 7.184 1.932 -19.534 1.00 93.00 84 ASN A O 1
ATOM 680 N N . LEU A 1 85 ? 6.872 -0.097 -20.465 1.00 94.81 85 LEU A N 1
ATOM 681 C CA . LEU A 1 85 ? 6.106 -0.667 -19.369 1.00 94.81 85 LEU A CA 1
ATOM 682 C C . LEU A 1 85 ? 6.986 -1.638 -18.597 1.00 94.81 85 LEU A C 1
ATOM 684 O O . LEU A 1 85 ? 7.746 -2.421 -19.173 1.00 94.81 85 LEU A O 1
ATOM 688 N N . TYR A 1 86 ? 6.831 -1.615 -17.286 1.00 95.94 86 TYR A N 1
ATOM 689 C CA . TYR A 1 86 ? 7.583 -2.413 -16.340 1.00 95.94 86 TYR A CA 1
ATOM 690 C C . TYR A 1 86 ? 6.650 -3.314 -15.546 1.00 95.94 86 TYR A C 1
ATOM 692 O O . TYR A 1 86 ? 5.467 -3.011 -15.364 1.00 95.94 86 TYR A O 1
ATOM 700 N N . ARG A 1 87 ? 7.209 -4.412 -15.039 1.00 95.50 87 ARG A N 1
ATOM 701 C CA . ARG A 1 87 ? 6.556 -5.245 -14.032 1.00 95.50 87 ARG A CA 1
ATOM 702 C C . ARG A 1 87 ? 7.197 -5.021 -12.671 1.00 95.50 87 ARG A C 1
ATOM 704 O O . ARG A 1 87 ? 8.419 -5.081 -12.532 1.00 95.50 87 ARG A O 1
ATOM 711 N N . ILE A 1 88 ? 6.362 -4.808 -11.667 1.00 95.56 88 ILE A N 1
ATOM 712 C CA . ILE A 1 88 ? 6.757 -4.702 -10.261 1.00 95.56 88 ILE A CA 1
ATOM 713 C C . ILE A 1 88 ? 6.006 -5.766 -9.455 1.00 95.56 88 ILE A C 1
ATOM 715 O O . ILE A 1 88 ? 4.840 -6.020 -9.739 1.00 95.56 88 ILE A O 1
ATOM 719 N N . PRO A 1 89 ? 6.644 -6.439 -8.487 1.00 96.69 89 PRO A N 1
ATOM 720 C CA . PRO A 1 89 ? 5.965 -7.449 -7.686 1.00 96.69 89 PRO A CA 1
ATOM 721 C C . PRO A 1 89 ? 4.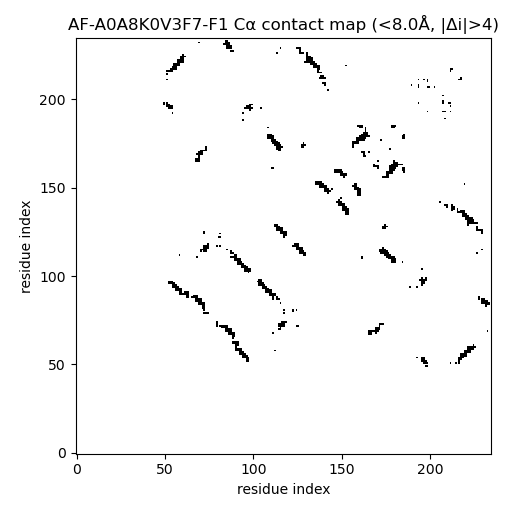892 -6.832 -6.785 1.00 96.69 89 PRO A C 1
ATOM 723 O O . PRO A 1 89 ? 5.075 -5.736 -6.246 1.00 96.69 89 PRO A O 1
ATOM 726 N N . LEU A 1 90 ? 3.808 -7.578 -6.576 1.00 97.00 90 LEU A N 1
ATOM 727 C CA . LEU A 1 90 ? 2.816 -7.271 -5.550 1.00 97.00 90 LEU A CA 1
ATOM 728 C C . LEU A 1 90 ? 3.285 -7.759 -4.176 1.00 97.00 90 LEU A C 1
ATOM 730 O O . LEU A 1 90 ? 4.033 -8.729 -4.048 1.00 97.00 90 LEU A O 1
ATOM 734 N N . TYR A 1 91 ? 2.828 -7.078 -3.132 1.00 97.62 91 TYR A N 1
ATOM 735 C CA . TYR A 1 91 ? 3.108 -7.393 -1.734 1.00 97.62 91 TYR A CA 1
ATOM 736 C C . TYR A 1 91 ? 1.803 -7.546 -0.961 1.00 97.62 91 TYR A C 1
ATOM 738 O O . TYR A 1 91 ? 0.735 -7.132 -1.409 1.00 97.62 91 TYR A O 1
ATOM 746 N N . ARG A 1 92 ? 1.892 -8.122 0.238 1.00 97.75 92 ARG A N 1
ATOM 747 C CA . ARG A 1 92 ? 0.770 -8.176 1.178 1.00 97.75 92 ARG A CA 1
ATOM 748 C C . ARG A 1 92 ? 0.808 -6.982 2.114 1.00 97.75 92 ARG A C 1
ATOM 750 O O . ARG A 1 92 ? 1.848 -6.699 2.707 1.00 97.75 92 ARG A O 1
ATOM 757 N N . MET A 1 93 ? -0.336 -6.341 2.302 1.00 97.69 93 MET A N 1
ATOM 758 C CA . MET A 1 93 ? -0.576 -5.471 3.443 1.00 97.69 93 MET A CA 1
ATOM 759 C C . MET A 1 93 ? -1.599 -6.123 4.360 1.00 97.69 93 MET A C 1
ATOM 761 O O . MET A 1 93 ? -2.703 -6.457 3.939 1.00 97.69 93 MET A O 1
ATOM 765 N N . THR A 1 94 ? -1.237 -6.275 5.624 1.00 97.94 94 THR A N 1
ATOM 766 C CA . THR A 1 94 ? -2.097 -6.848 6.652 1.00 97.94 94 THR A CA 1
ATOM 767 C C . THR A 1 94 ? -2.636 -5.745 7.548 1.00 97.94 94 THR A C 1
ATOM 769 O O . THR A 1 94 ? -1.864 -4.996 8.141 1.00 97.94 94 THR A O 1
ATOM 772 N N . ILE A 1 95 ? -3.957 -5.657 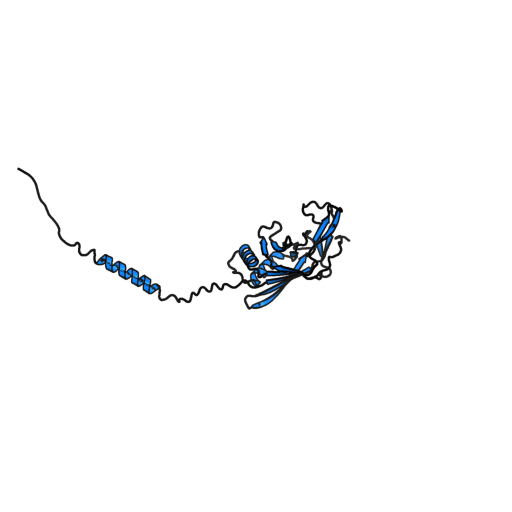7.662 1.00 97.50 95 ILE A N 1
ATOM 773 C CA . ILE A 1 95 ? -4.680 -4.745 8.542 1.00 97.50 95 ILE A CA 1
ATOM 774 C C . ILE A 1 95 ? -5.146 -5.549 9.755 1.00 97.50 95 ILE A C 1
ATOM 776 O O . ILE A 1 95 ? -5.817 -6.568 9.594 1.00 97.50 95 ILE A O 1
ATOM 780 N N . SER A 1 96 ? -4.815 -5.102 10.964 1.00 97.94 96 SER A N 1
ATOM 781 C CA . SER A 1 96 ? -5.203 -5.778 12.202 1.00 97.94 96 SER A CA 1
ATOM 782 C C . SER A 1 96 ? -5.713 -4.823 13.280 1.00 97.94 96 SER A C 1
ATOM 784 O O . SER A 1 96 ? -5.331 -3.653 13.353 1.00 97.94 96 SER A O 1
ATOM 786 N N . GLY A 1 97 ? -6.605 -5.333 14.127 1.00 96.94 97 GLY A N 1
ATOM 787 C CA . GLY A 1 97 ? -7.217 -4.596 15.228 1.00 96.94 97 GLY A CA 1
ATOM 788 C C . GLY A 1 97 ? -8.158 -5.483 16.038 1.00 96.94 97 GLY A C 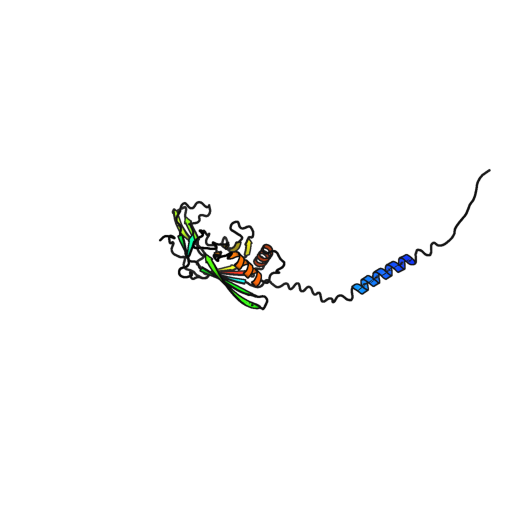1
ATOM 789 O O . GLY A 1 97 ? -8.094 -6.710 15.946 1.00 96.94 97 GLY A O 1
ATOM 790 N N . ARG A 1 98 ? -9.040 -4.861 16.823 1.00 95.81 98 ARG A N 1
ATOM 791 C CA . ARG A 1 98 ? -10.131 -5.553 17.520 1.00 95.81 98 ARG A CA 1
ATOM 792 C C . ARG A 1 98 ? -11.487 -5.044 17.044 1.00 95.81 98 ARG A C 1
ATOM 794 O O . ARG A 1 98 ? -11.619 -3.858 16.738 1.00 95.81 98 ARG A O 1
ATOM 801 N N . ASP A 1 99 ? -12.462 -5.939 16.945 1.00 93.88 99 ASP A N 1
ATOM 802 C CA . ASP A 1 99 ? -13.848 -5.584 16.632 1.00 93.88 99 ASP A CA 1
ATOM 803 C C . ASP A 1 99 ? -14.611 -5.054 17.865 1.00 93.88 99 ASP A C 1
ATOM 805 O O . ASP A 1 99 ? -14.027 -4.816 18.925 1.00 93.88 99 ASP A O 1
ATOM 809 N N . ASP A 1 100 ? -15.922 -4.834 17.714 1.00 90.56 100 ASP A N 1
ATOM 810 C CA . ASP A 1 100 ? -16.795 -4.338 18.788 1.00 90.56 100 ASP A CA 1
ATOM 811 C C . ASP A 1 100 ? -16.962 -5.344 19.939 1.00 90.56 100 ASP A C 1
ATOM 813 O O . ASP A 1 100 ? -17.161 -4.932 21.079 1.00 90.56 100 ASP A O 1
ATOM 817 N N . ALA A 1 101 ? -16.826 -6.644 19.662 1.00 93.31 101 ALA A N 1
ATOM 818 C CA . ALA A 1 101 ? -16.865 -7.707 20.665 1.00 93.31 101 ALA A CA 1
ATOM 819 C C . ALA A 1 101 ? -15.494 -7.941 21.331 1.00 93.31 101 ALA A C 1
ATOM 821 O O . ALA A 1 101 ? -15.365 -8.775 22.225 1.00 93.31 101 ALA A O 1
ATOM 822 N N . GLY A 1 102 ? -14.459 -7.205 20.914 1.00 92.81 102 GLY A N 1
ATOM 823 C CA . GLY A 1 102 ? -13.099 -7.342 21.420 1.00 92.81 102 GLY A CA 1
ATOM 824 C C . GLY A 1 102 ? -12.300 -8.475 20.772 1.00 92.81 102 GLY A C 1
ATOM 825 O O . GLY A 1 102 ? -11.144 -8.678 21.157 1.00 92.81 102 GLY A O 1
ATOM 826 N N . ASN A 1 103 ? -12.841 -9.175 19.773 1.00 96.56 103 ASN A N 1
ATOM 827 C CA . ASN A 1 103 ? -12.130 -10.238 19.067 1.00 96.56 103 ASN A CA 1
ATOM 828 C C . ASN A 1 103 ? -11.013 -9.653 18.205 1.00 96.56 103 ASN A C 1
ATOM 830 O O . ASN A 1 103 ? -11.155 -8.578 17.620 1.00 96.56 103 ASN A O 1
ATOM 834 N N . ALA A 1 104 ? -9.895 -10.372 18.106 1.00 97.00 104 ALA A N 1
ATOM 835 C CA . ALA A 1 104 ? -8.829 -10.005 17.185 1.00 97.00 104 ALA A CA 1
ATOM 836 C C . ALA A 1 104 ? -9.287 -10.244 15.740 1.00 97.00 104 ALA A C 1
ATOM 838 O O . ALA A 1 104 ? -9.729 -11.336 15.394 1.00 97.00 104 ALA A O 1
ATOM 839 N N . VAL A 1 105 ? -9.147 -9.225 14.895 1.00 97.62 105 VAL A N 1
ATOM 840 C CA . VAL A 1 105 ? -9.464 -9.301 13.467 1.00 97.62 105 VAL A CA 1
ATOM 841 C C . VAL A 1 105 ? -8.217 -8.968 12.669 1.00 97.62 105 VAL A C 1
ATOM 843 O O . VAL A 1 105 ? -7.515 -7.996 12.962 1.00 97.62 105 VAL A O 1
ATOM 846 N N . GLN A 1 106 ? -7.973 -9.762 11.633 1.00 97.06 106 GLN A N 1
ATOM 847 C CA . GLN A 1 106 ? -6.899 -9.565 10.676 1.00 97.06 106 GLN A CA 1
ATOM 848 C C . GLN A 1 106 ? -7.442 -9.747 9.259 1.00 97.06 106 GLN A C 1
ATOM 850 O O . GLN A 1 106 ? -8.262 -10.626 9.006 1.00 97.06 106 GLN A O 1
ATOM 855 N N . HIS A 1 107 ? -6.991 -8.904 8.340 1.00 96.50 107 HIS A N 1
ATOM 856 C CA . HIS A 1 107 ? -7.319 -9.007 6.927 1.00 96.50 107 HIS A CA 1
ATOM 857 C C . HIS A 1 107 ? -6.099 -8.640 6.093 1.00 96.50 107 HIS A C 1
ATOM 859 O O . HIS A 1 107 ? -5.339 -7.750 6.475 1.00 96.50 107 HIS A O 1
ATOM 865 N N . THR A 1 108 ? -5.921 -9.298 4.956 1.00 96.56 108 THR A N 1
ATOM 866 C CA . THR A 1 108 ? -4.785 -9.065 4.068 1.00 96.56 108 THR A CA 1
ATOM 867 C C . THR A 1 108 ? -5.285 -8.647 2.700 1.00 96.56 108 THR A C 1
ATOM 869 O O . THR A 1 108 ? -6.205 -9.257 2.172 1.00 96.56 108 THR A O 1
ATOM 872 N N . VAL A 1 109 ? -4.642 -7.629 2.135 1.00 96.19 109 VAL A N 1
ATOM 873 C CA . VAL A 1 109 ? -4.888 -7.130 0.780 1.00 96.19 109 VAL A CA 1
ATOM 874 C C . VAL A 1 109 ? -3.588 -7.120 -0.017 1.00 96.19 109 VAL A C 1
ATOM 876 O O . VAL A 1 109 ? -2.491 -7.093 0.557 1.00 96.19 109 VAL A O 1
ATOM 879 N N . ARG A 1 110 ? -3.709 -7.136 -1.343 1.00 96.69 110 ARG A N 1
ATOM 880 C CA . ARG A 1 110 ? -2.581 -6.957 -2.261 1.00 96.69 110 ARG A CA 1
ATOM 881 C C . ARG A 1 110 ? -2.271 -5.473 -2.413 1.00 96.69 110 ARG A C 1
ATOM 883 O O . ARG A 1 110 ? -3.178 -4.645 -2.452 1.00 96.69 110 ARG A O 1
ATOM 890 N N . VAL A 1 111 ? -0.987 -5.138 -2.475 1.00 96.50 111 VAL A N 1
ATOM 891 C CA . VAL A 1 111 ? -0.522 -3.760 -2.646 1.00 96.50 111 VAL A CA 1
ATOM 892 C C . VAL A 1 111 ? 0.682 -3.676 -3.567 1.00 96.50 111 VAL A C 1
ATOM 894 O O . VAL A 1 111 ? 1.521 -4.582 -3.606 1.00 96.50 111 VAL A O 1
ATOM 897 N N . ILE A 1 112 ? 0.815 -2.536 -4.231 1.00 95.56 112 ILE A N 1
ATOM 898 C CA . ILE A 1 112 ? 2.090 -2.083 -4.772 1.00 95.56 112 ILE A CA 1
ATOM 899 C C . ILE A 1 112 ? 2.871 -1.394 -3.647 1.00 95.56 112 ILE A C 1
ATOM 901 O O . ILE A 1 112 ? 2.335 -0.585 -2.894 1.00 95.56 112 ILE A O 1
ATOM 905 N N . ARG A 1 113 ? 4.157 -1.740 -3.521 1.00 94.56 113 ARG A N 1
ATOM 906 C CA . ARG A 1 113 ? 5.086 -1.160 -2.532 1.00 94.56 113 ARG A CA 1
ATOM 907 C C . ARG A 1 113 ? 6.217 -0.342 -3.160 1.00 94.56 113 ARG A C 1
ATOM 909 O O . ARG A 1 113 ? 6.796 0.531 -2.513 1.00 94.56 113 ARG A O 1
ATOM 916 N N . PHE A 1 114 ? 6.598 -0.690 -4.384 1.00 95.06 114 PHE A N 1
ATOM 917 C CA . PHE A 1 114 ? 7.713 -0.087 -5.103 1.00 95.06 114 PHE A CA 1
ATOM 918 C C . PHE A 1 114 ? 7.220 0.424 -6.448 1.00 95.06 114 PHE A C 1
ATOM 920 O O . PHE A 1 114 ? 6.513 -0.296 -7.142 1.00 95.06 114 PHE A O 1
ATOM 927 N N . GLY A 1 115 ? 7.627 1.636 -6.815 1.00 93.00 115 GLY A N 1
ATOM 928 C CA . GLY A 1 115 ? 7.348 2.228 -8.120 1.00 93.00 115 GLY A CA 1
ATOM 929 C C . GLY A 1 115 ? 8.565 2.200 -9.039 1.00 93.00 115 GLY A C 1
ATOM 930 O O . GLY A 1 115 ? 9.675 1.846 -8.622 1.00 93.00 115 GLY A O 1
ATOM 931 N N . VAL A 1 116 ? 8.364 2.635 -10.284 1.00 93.75 116 VAL A N 1
ATOM 932 C CA . VAL A 1 116 ? 9.443 2.896 -11.248 1.00 93.75 116 VAL A CA 1
ATOM 933 C C . VAL A 1 116 ? 9.529 4.391 -11.506 1.00 93.75 116 VAL A C 1
ATOM 935 O O . VAL A 1 116 ? 8.542 5.012 -11.881 1.00 93.75 116 VAL A O 1
ATOM 938 N N . GLY A 1 117 ? 10.676 4.983 -11.204 1.00 91.31 117 GLY A N 1
ATOM 939 C CA . GLY A 1 117 ? 10.955 6.400 -11.392 1.00 91.31 117 GLY A CA 1
ATOM 940 C C . GLY A 1 117 ? 11.841 6.591 -12.609 1.00 91.31 117 GLY A C 1
ATOM 941 O O . GLY A 1 117 ? 12.497 5.646 -13.047 1.00 91.31 117 GLY A O 1
ATOM 942 N N . TRP A 1 118 ? 11.882 7.809 -13.136 1.00 90.69 118 TRP A N 1
ATOM 943 C CA . TRP A 1 118 ? 12.753 8.175 -14.249 1.00 90.69 118 TRP A CA 1
ATOM 944 C C . TRP A 1 118 ? 13.661 9.348 -13.873 1.00 90.69 118 TRP A C 1
ATOM 946 O O . TRP A 1 118 ? 13.208 10.333 -13.291 1.00 90.69 118 TRP A O 1
ATOM 956 N N . SER A 1 119 ? 14.953 9.229 -14.182 1.00 87.50 119 SER A N 1
ATOM 957 C CA . SER A 1 119 ? 15.958 10.265 -13.928 1.00 87.50 119 SER A CA 1
ATOM 958 C C . SER A 1 119 ? 16.167 11.121 -15.174 1.00 87.50 119 SER A C 1
ATOM 960 O O . SER A 1 119 ? 16.616 10.604 -16.192 1.00 87.50 119 SER A O 1
ATOM 962 N N . THR A 1 120 ? 15.931 12.431 -15.084 1.00 83.50 120 THR A N 1
ATOM 963 C CA . THR A 1 120 ? 16.221 13.396 -16.166 1.00 83.50 120 THR A CA 1
ATOM 964 C C . THR A 1 120 ? 17.712 13.608 -16.403 1.00 83.50 120 THR A C 1
ATOM 966 O O . THR A 1 120 ? 18.114 13.987 -17.495 1.00 83.50 120 THR A O 1
ATOM 969 N N . GLN A 1 121 ? 18.544 13.380 -15.383 1.00 86.06 121 GLN A N 1
ATOM 970 C CA . GLN A 1 121 ? 19.993 13.573 -15.483 1.00 86.06 121 GLN A CA 1
ATOM 971 C C . GLN A 1 121 ? 20.655 12.457 -16.286 1.00 86.06 121 GLN A C 1
ATOM 973 O O . GLN A 1 121 ? 21.605 12.697 -17.022 1.00 86.06 121 GLN A O 1
ATOM 978 N N . THR A 1 122 ? 20.162 11.230 -16.123 1.00 88.56 122 THR A N 1
ATOM 979 C CA . THR A 1 122 ? 20.752 10.039 -16.746 1.00 88.56 122 THR A CA 1
ATOM 980 C C . THR A 1 122 ? 19.879 9.442 -17.843 1.00 88.56 122 THR A C 1
ATOM 982 O O . THR A 1 122 ? 20.343 8.559 -18.551 1.00 88.56 122 THR A O 1
ATOM 985 N N . ASN A 1 123 ? 18.631 9.898 -17.991 1.00 87.94 123 ASN A N 1
ATOM 986 C CA . ASN A 1 123 ? 17.605 9.310 -18.859 1.00 87.94 123 ASN A CA 1
ATOM 987 C C . ASN A 1 123 ? 17.358 7.814 -18.593 1.00 87.94 123 ASN A C 1
ATOM 989 O O . ASN A 1 123 ? 16.997 7.065 -19.498 1.00 87.94 123 ASN A O 1
ATOM 993 N N . VAL A 1 124 ? 17.534 7.373 -17.343 1.00 90.50 124 VAL A N 1
ATOM 994 C CA . VAL A 1 124 ? 17.408 5.965 -16.938 1.00 90.50 124 VAL A CA 1
ATOM 995 C C . VAL A 1 124 ? 16.287 5.790 -15.920 1.00 90.50 124 VAL A C 1
ATOM 997 O O . VAL A 1 124 ? 16.161 6.561 -14.963 1.00 90.50 124 VAL A O 1
ATOM 1000 N N . SER A 1 125 ? 15.500 4.733 -16.115 1.00 93.31 125 SER A N 1
ATOM 1001 C CA . SER A 1 125 ? 14.472 4.295 -15.174 1.00 93.31 125 SER A CA 1
ATOM 1002 C C . SER A 1 125 ? 15.066 3.469 -14.037 1.00 93.31 125 SER A C 1
ATOM 1004 O O . SER A 1 125 ? 16.024 2.719 -14.220 1.00 93.31 125 SER A O 1
ATOM 1006 N N . TYR A 1 126 ? 14.498 3.597 -12.842 1.00 93.31 126 TYR A N 1
ATOM 1007 C CA . TYR A 1 126 ? 14.981 2.931 -11.634 1.00 93.31 126 TYR A CA 1
ATOM 1008 C C . TYR A 1 126 ? 13.834 2.596 -10.681 1.00 93.31 126 TYR A C 1
ATOM 1010 O O . TYR A 1 126 ? 12.780 3.223 -10.700 1.00 93.31 126 TYR A O 1
ATOM 1018 N N . VAL A 1 127 ? 14.036 1.610 -9.808 1.00 94.25 127 VAL A N 1
ATOM 1019 C CA . VAL A 1 127 ? 13.042 1.235 -8.792 1.00 94.25 127 VAL A CA 1
ATOM 1020 C C . VAL A 1 127 ? 13.204 2.098 -7.542 1.00 94.25 127 VAL A C 1
ATOM 1022 O O . VAL A 1 127 ? 14.309 2.254 -7.018 1.00 94.25 127 VAL A O 1
ATOM 1025 N N . TYR A 1 128 ? 12.097 2.612 -7.009 1.00 90.50 128 TYR A N 1
ATOM 1026 C CA . TYR A 1 128 ? 12.074 3.433 -5.797 1.00 90.50 128 TYR A CA 1
ATOM 1027 C C . TYR A 1 128 ? 10.934 3.047 -4.858 1.00 90.50 128 TYR A C 1
ATOM 1029 O O . TYR A 1 128 ? 10.027 2.297 -5.209 1.00 90.50 128 TYR A O 1
ATOM 1037 N N . GLY A 1 129 ? 11.040 3.513 -3.615 1.00 90.00 129 GLY A N 1
ATOM 1038 C CA . GLY A 1 129 ? 10.169 3.134 -2.508 1.00 90.00 129 GLY A CA 1
ATOM 1039 C C . GLY A 1 129 ? 10.954 2.742 -1.256 1.00 90.00 129 GLY A C 1
ATOM 1040 O O . GLY A 1 129 ? 12.198 2.669 -1.233 1.00 90.00 129 GLY A O 1
ATOM 1041 N N . LEU A 1 130 ? 10.206 2.504 -0.182 1.00 91.94 130 LEU A N 1
ATOM 1042 C CA . LEU A 1 130 ? 10.737 2.232 1.149 1.00 91.94 130 LEU A CA 1
ATOM 1043 C C . LEU A 1 130 ? 11.176 0.771 1.270 1.00 91.94 130 LEU A C 1
ATOM 1045 O O . LEU A 1 130 ? 10.346 -0.129 1.308 1.00 91.94 130 LEU A O 1
ATOM 1049 N N . ALA A 1 131 ? 12.485 0.528 1.375 1.00 94.44 131 ALA A N 1
ATOM 1050 C CA . ALA A 1 131 ? 13.063 -0.816 1.533 1.00 94.44 131 ALA A CA 1
ATOM 1051 C C . ALA A 1 131 ? 13.474 -1.146 2.982 1.00 94.44 131 ALA A C 1
ATOM 1053 O O . ALA A 1 131 ? 13.481 -2.304 3.395 1.00 94.44 131 ALA A O 1
ATOM 1054 N N . LYS A 1 132 ? 13.830 -0.128 3.775 1.00 95.19 132 LYS A N 1
ATOM 1055 C CA . LYS A 1 132 ? 14.250 -0.308 5.171 1.00 95.19 132 LYS A CA 1
ATOM 1056 C C . LYS A 1 132 ? 13.038 -0.566 6.069 1.00 95.19 132 LYS A C 1
ATOM 1058 O O . LYS A 1 132 ? 11.972 0.002 5.831 1.00 95.19 132 LYS A O 1
ATOM 1063 N N . LEU A 1 133 ? 13.249 -1.361 7.123 1.00 96.25 133 LEU A N 1
ATOM 1064 C CA . LEU A 1 133 ? 12.289 -1.499 8.216 1.00 96.25 133 LEU A CA 1
ATOM 1065 C C . LEU A 1 133 ? 12.019 -0.121 8.820 1.00 96.25 133 LEU A C 1
ATOM 1067 O O . LEU A 1 133 ? 12.956 0.559 9.239 1.00 96.25 133 LEU A O 1
ATOM 1071 N N . GLN A 1 134 ? 10.754 0.278 8.873 1.00 94.31 134 GLN A N 1
ATOM 1072 C CA . GLN A 1 134 ? 10.345 1.501 9.554 1.00 94.31 134 GLN A CA 1
ATOM 1073 C C . GLN A 1 134 ? 8.878 1.438 9.953 1.00 94.31 134 GLN A C 1
ATOM 1075 O O . GLN A 1 134 ? 8.100 0.649 9.423 1.00 94.31 134 GLN A O 1
ATOM 1080 N N . SER A 1 135 ? 8.491 2.289 10.894 1.00 93.69 135 SER A N 1
ATOM 1081 C CA . SER A 1 135 ? 7.095 2.470 11.268 1.00 93.69 135 SER A CA 1
ATOM 1082 C C . SER A 1 135 ? 6.755 3.945 11.359 1.00 93.69 135 SER A C 1
ATOM 1084 O O . SER A 1 135 ? 7.612 4.773 11.659 1.00 93.69 135 SER A O 1
ATOM 1086 N N . SER A 1 136 ? 5.500 4.282 11.107 1.00 90.88 136 SER A N 1
ATOM 1087 C CA . SER A 1 136 ? 4.997 5.647 11.220 1.00 90.88 136 SER A CA 1
ATOM 1088 C C . SER A 1 136 ? 3.538 5.632 11.633 1.00 90.88 136 SER A C 1
ATOM 1090 O O . SER A 1 136 ? 2.797 4.705 11.306 1.00 90.88 136 SER A O 1
ATOM 1092 N N . TYR A 1 137 ? 3.127 6.662 12.363 1.00 89.69 137 TYR A N 1
ATOM 1093 C CA . TYR A 1 137 ? 1.713 6.894 12.613 1.00 89.69 137 TYR A CA 1
ATOM 1094 C C . TYR A 1 137 ? 1.087 7.576 11.403 1.00 89.69 137 TYR A C 1
ATOM 1096 O O . TYR A 1 137 ? 1.686 8.490 10.840 1.00 89.69 137 TYR A O 1
ATOM 1104 N N . ILE A 1 138 ? -0.112 7.143 11.018 1.00 85.56 138 ILE A N 1
ATOM 1105 C CA . ILE A 1 138 ? -0.890 7.812 9.972 1.00 85.56 138 ILE A CA 1
ATOM 1106 C C . ILE A 1 138 ? -1.352 9.155 10.537 1.00 85.56 138 ILE A C 1
ATOM 1108 O O . ILE A 1 138 ? -2.054 9.187 11.546 1.00 85.56 138 ILE A O 1
ATOM 1112 N N . ARG A 1 139 ? -0.932 10.254 9.904 1.00 82.31 139 ARG A N 1
ATOM 1113 C CA . ARG A 1 139 ? -1.083 11.614 10.444 1.00 82.31 139 ARG A CA 1
ATOM 1114 C C . ARG A 1 139 ? -2.354 12.307 9.986 1.00 82.31 139 ARG A C 1
ATOM 1116 O O . ARG A 1 139 ? -2.915 13.109 10.725 1.00 82.31 139 ARG A O 1
ATOM 1123 N N . ARG A 1 140 ? -2.782 12.048 8.749 1.00 84.44 140 ARG A N 1
ATOM 1124 C CA . ARG A 1 140 ? -3.885 12.785 8.125 1.00 84.44 140 ARG A CA 1
ATOM 1125 C C . ARG A 1 140 ? -4.647 11.926 7.121 1.00 84.44 140 ARG A C 1
ATOM 1127 O O . ARG A 1 140 ? -4.074 11.060 6.466 1.00 84.44 140 ARG A O 1
ATOM 1134 N N . TRP A 1 141 ? -5.940 12.206 6.996 1.00 83.56 141 TRP A N 1
ATOM 1135 C CA . TRP A 1 141 ? -6.779 11.779 5.878 1.00 83.56 141 TRP A CA 1
ATOM 1136 C C . TRP A 1 141 ? -6.891 12.921 4.859 1.00 83.56 141 TRP A C 1
ATOM 1138 O O . TRP A 1 141 ? -7.112 14.072 5.241 1.00 83.56 141 TRP A O 1
ATOM 1148 N N . LEU A 1 142 ? -6.709 12.602 3.582 1.00 82.81 142 LEU A N 1
ATOM 1149 C CA . LEU A 1 142 ? -6.738 13.517 2.445 1.00 82.81 142 LEU A CA 1
ATOM 1150 C C . LEU A 1 142 ? -7.943 13.144 1.565 1.00 82.81 142 LEU A C 1
ATOM 1152 O O . LEU A 1 142 ? -7.787 12.335 0.651 1.00 82.81 142 LEU A O 1
ATOM 1156 N N . PRO A 1 143 ? -9.150 13.662 1.858 1.00 75.69 143 PRO A N 1
ATOM 1157 C CA . PRO A 1 143 ? -10.356 13.302 1.110 1.00 75.69 143 PRO A CA 1
ATOM 1158 C C . PRO A 1 143 ? -10.284 13.763 -0.350 1.00 75.69 143 PRO A C 1
ATOM 1160 O O . PRO A 1 143 ? -10.642 13.001 -1.240 1.00 75.69 143 PRO A O 1
ATOM 1163 N N . ASP A 1 144 ? -9.724 14.948 -0.591 1.00 75.81 144 ASP A N 1
ATOM 1164 C CA . ASP A 1 144 ? -9.693 15.593 -1.910 1.00 75.81 144 ASP A CA 1
ATOM 1165 C C . ASP A 1 144 ? -8.404 15.291 -2.692 1.00 75.81 144 ASP A C 1
ATOM 1167 O O . ASP A 1 144 ? -8.007 16.044 -3.580 1.00 75.81 144 ASP A O 1
ATOM 1171 N N . TYR A 1 145 ? -7.688 14.219 -2.334 1.00 71.00 145 TYR A N 1
ATOM 1172 C CA . TYR A 1 145 ? -6.506 13.820 -3.091 1.00 71.00 145 TYR A CA 1
ATOM 1173 C C . TYR A 1 145 ? -6.934 13.389 -4.495 1.00 71.00 145 TYR A C 1
ATOM 1175 O O . TYR A 1 145 ? -7.775 12.500 -4.639 1.00 71.00 145 TYR A O 1
ATOM 1183 N N . SER A 1 146 ? -6.340 14.020 -5.509 1.00 61.53 146 SER A N 1
ATOM 1184 C CA . SER A 1 146 ? -6.738 13.920 -6.921 1.00 61.53 146 SER A CA 1
ATOM 1185 C C . SER A 1 146 ? -6.684 12.504 -7.498 1.00 61.53 146 SER A C 1
ATOM 1187 O O . SER A 1 146 ? -7.263 12.252 -8.546 1.00 61.53 146 SER A O 1
ATOM 1189 N N . VAL A 1 147 ? -6.010 11.587 -6.806 1.00 58.66 147 VAL A N 1
ATOM 1190 C CA . VAL A 1 147 ? -5.802 10.187 -7.183 1.00 58.66 147 VAL A CA 1
ATOM 1191 C C . VAL A 1 147 ? -6.679 9.263 -6.311 1.00 58.66 147 VAL A C 1
ATOM 1193 O O . VAL A 1 147 ? -6.236 8.225 -5.844 1.00 58.66 147 VAL A O 1
ATOM 1196 N N . HIS A 1 148 ? -7.932 9.661 -6.055 1.00 57.84 148 HIS A N 1
ATOM 1197 C CA . HIS A 1 148 ? -8.948 8.895 -5.302 1.00 57.84 148 HIS A CA 1
ATOM 1198 C C . HIS A 1 148 ? -8.750 8.791 -3.776 1.00 57.84 148 HIS A C 1
ATOM 1200 O O . HIS A 1 148 ? -8.823 7.711 -3.194 1.00 57.84 148 HIS A O 1
ATOM 1206 N N . SER A 1 149 ? -8.589 9.942 -3.106 1.00 59.12 149 SER A N 1
ATOM 1207 C CA . SER A 1 149 ? -8.397 10.065 -1.648 1.00 59.12 149 SER A CA 1
ATOM 1208 C C . SER A 1 149 ? -7.148 9.332 -1.109 1.00 59.12 149 SER A C 1
ATOM 1210 O O . SER A 1 149 ? -6.691 8.322 -1.628 1.00 59.12 149 SER A O 1
ATOM 1212 N N . ALA A 1 150 ? -6.535 9.834 -0.033 1.00 68.06 150 ALA A N 1
ATOM 1213 C CA . ALA A 1 150 ? -5.291 9.249 0.477 1.00 68.06 150 ALA A CA 1
ATOM 1214 C C . ALA A 1 150 ? -5.134 9.342 1.994 1.00 68.06 150 ALA A C 1
ATOM 1216 O O . ALA A 1 150 ? -5.667 10.224 2.666 1.00 68.06 150 ALA A O 1
ATOM 1217 N N . ARG A 1 151 ? -4.326 8.445 2.557 1.00 67.62 151 ARG A N 1
ATOM 1218 C CA . ARG A 1 151 ? -3.847 8.514 3.942 1.00 67.62 151 ARG A CA 1
ATOM 1219 C C . ARG A 1 151 ? -2.407 8.980 3.950 1.00 67.62 151 ARG A C 1
ATOM 1221 O O . ARG A 1 151 ? -1.541 8.337 3.367 1.00 67.62 151 ARG A O 1
ATOM 1228 N N . HIS A 1 152 ? -2.142 10.062 4.668 1.00 74.00 152 HIS A N 1
ATOM 1229 C CA . HIS A 1 152 ? -0.793 10.568 4.871 1.00 74.00 152 HIS A CA 1
ATOM 1230 C C . HIS A 1 152 ? -0.070 9.765 5.946 1.00 74.00 152 HIS A C 1
ATOM 1232 O O . HIS A 1 152 ? -0.516 9.713 7.097 1.00 74.00 152 HIS A O 1
ATOM 1238 N N . VAL A 1 153 ? 1.042 9.137 5.569 1.00 69.25 153 VAL A N 1
ATOM 1239 C CA . VAL A 1 153 ? 1.855 8.324 6.475 1.00 69.25 153 VAL A CA 1
ATOM 1240 C C . VAL A 1 153 ? 3.038 9.132 6.997 1.00 69.25 153 VAL A C 1
ATOM 1242 O O . VAL A 1 153 ? 3.141 9.396 8.194 1.00 69.25 153 VAL A O 1
ATOM 1245 N N . PHE A 1 154 ? 3.954 9.515 6.105 1.00 60.97 154 PHE A N 1
ATOM 1246 C CA . PHE A 1 154 ? 5.207 10.175 6.466 1.00 60.97 154 PHE A CA 1
ATOM 1247 C C . PHE A 1 154 ? 5.821 10.889 5.259 1.00 60.97 154 PHE A C 1
ATOM 1249 O O . PHE A 1 154 ? 5.928 10.295 4.191 1.00 60.97 154 PHE A O 1
ATOM 1256 N N . LYS A 1 155 ? 6.295 12.131 5.438 1.00 75.50 155 LYS A N 1
ATOM 1257 C CA . LYS A 1 155 ? 6.821 12.983 4.348 1.00 75.50 155 LYS A CA 1
ATOM 1258 C C . LYS A 1 155 ? 5.860 13.013 3.155 1.00 75.50 155 LYS A C 1
ATOM 1260 O O . LYS A 1 155 ? 4.731 13.435 3.345 1.00 75.50 155 LYS A O 1
ATOM 1265 N N . ASP A 1 156 ? 6.269 12.524 1.992 1.00 76.25 156 ASP A N 1
ATOM 1266 C CA . ASP A 1 156 ? 5.446 12.487 0.781 1.00 76.25 156 ASP A CA 1
ATOM 1267 C C . ASP A 1 156 ? 4.826 11.095 0.540 1.00 76.25 156 ASP A C 1
ATOM 1269 O O . ASP A 1 156 ? 4.232 10.859 -0.505 1.00 76.25 156 ASP A O 1
ATOM 1273 N N . TYR A 1 157 ? 4.962 10.155 1.488 1.00 82.00 157 TYR A N 1
ATOM 1274 C CA . TYR A 1 157 ? 4.436 8.794 1.359 1.00 82.00 157 TYR A CA 1
ATOM 1275 C C . TYR A 1 157 ? 2.985 8.702 1.819 1.00 82.00 157 TYR A C 1
ATOM 1277 O O . TYR A 1 157 ? 2.635 9.057 2.956 1.00 82.00 157 TYR A O 1
ATOM 1285 N N . LEU A 1 158 ? 2.166 8.149 0.932 1.00 88.44 158 LEU A N 1
ATOM 1286 C CA . LEU A 1 158 ? 0.732 7.990 1.091 1.00 88.44 158 LEU A CA 1
ATOM 1287 C C . LEU A 1 158 ? 0.327 6.511 0.999 1.00 88.44 158 LEU A C 1
ATOM 1289 O O . LEU A 1 158 ? 1.060 5.687 0.453 1.00 88.44 158 LEU A O 1
ATOM 1293 N N . ILE A 1 159 ? -0.853 6.192 1.533 1.00 89.81 159 ILE A N 1
ATOM 1294 C CA . ILE A 1 159 ? -1.620 4.995 1.163 1.00 89.81 159 ILE A CA 1
ATOM 1295 C C . ILE A 1 159 ? -2.833 5.491 0.390 1.00 89.81 159 ILE A C 1
ATOM 1297 O O . ILE A 1 159 ? -3.612 6.271 0.949 1.00 89.81 159 ILE A O 1
ATOM 1301 N N . HIS A 1 160 ? -2.989 5.074 -0.853 1.00 90.50 160 HIS A N 1
ATOM 1302 C CA . HIS A 1 160 ? -4.111 5.484 -1.691 1.00 90.50 160 HIS A CA 1
ATOM 1303 C C . HIS A 1 160 ? -4.593 4.329 -2.557 1.00 90.50 160 HIS A C 1
ATOM 1305 O O . HIS A 1 160 ? -4.114 3.195 -2.441 1.00 90.50 160 HIS A O 1
ATOM 1311 N N . ASP A 1 161 ? -5.593 4.629 -3.371 1.00 88.94 161 ASP A N 1
ATOM 1312 C CA . ASP A 1 161 ? -6.142 3.672 -4.307 1.00 88.94 161 ASP A CA 1
ATOM 1313 C C . ASP A 1 161 ? -5.118 3.287 -5.374 1.00 88.94 161 ASP A C 1
ATOM 1315 O O . ASP A 1 161 ? -4.290 4.105 -5.786 1.00 88.94 161 ASP A O 1
ATOM 1319 N N . GLY A 1 162 ? -5.143 2.020 -5.762 1.00 89.50 162 GLY A N 1
ATOM 1320 C CA . GLY A 1 162 ? -4.314 1.474 -6.825 1.00 89.50 162 GLY A CA 1
ATOM 1321 C C . GLY A 1 162 ? -5.172 0.928 -7.955 1.00 89.50 162 GLY A C 1
ATOM 1322 O O . GLY A 1 162 ? -6.383 1.107 -7.979 1.00 89.50 162 GLY A O 1
ATOM 1323 N N . ALA A 1 163 ? -4.532 0.239 -8.896 1.00 88.94 163 ALA A N 1
ATOM 1324 C CA . ALA A 1 163 ? -5.252 -0.515 -9.916 1.00 88.94 163 ALA A CA 1
ATOM 1325 C C . ALA A 1 163 ? -6.088 -1.632 -9.273 1.00 88.94 163 ALA A C 1
ATOM 1327 O O . ALA A 1 163 ? -5.521 -2.468 -8.560 1.00 88.94 163 ALA A O 1
ATOM 1328 N N . ASP A 1 164 ? -7.385 -1.698 -9.579 1.00 86.75 164 ASP A N 1
ATOM 1329 C CA . ASP A 1 164 ? -8.240 -2.809 -9.143 1.00 86.75 164 ASP A CA 1
ATOM 1330 C C . ASP A 1 164 ? -7.715 -4.109 -9.771 1.00 86.75 164 ASP A C 1
ATOM 1332 O O . ASP A 1 164 ? -7.434 -5.089 -9.069 1.00 86.75 164 ASP A O 1
ATOM 1336 N N . ASN A 1 165 ? -7.440 -4.086 -11.082 1.00 90.00 165 ASN A N 1
ATOM 1337 C CA . ASN A 1 165 ? -6.730 -5.149 -11.781 1.00 90.00 165 ASN A CA 1
ATOM 1338 C C . ASN A 1 165 ? -5.280 -4.750 -12.129 1.00 90.00 165 ASN A C 1
ATOM 1340 O O . ASN A 1 165 ? -5.027 -4.238 -13.225 1.00 90.00 165 ASN A O 1
ATOM 1344 N N . PRO A 1 166 ? -4.285 -5.075 -11.280 1.00 91.31 166 PRO A N 1
ATOM 1345 C CA . PRO A 1 166 ? -2.894 -4.648 -11.470 1.00 91.31 166 PRO A CA 1
ATOM 1346 C C . PRO A 1 166 ? -2.217 -5.206 -12.733 1.00 91.31 166 PRO A C 1
ATOM 1348 O O . PRO A 1 166 ? -1.168 -4.713 -13.138 1.00 91.31 166 PRO A O 1
ATOM 1351 N N . VAL A 1 167 ? -2.784 -6.233 -13.372 1.00 91.81 167 VAL A N 1
ATOM 1352 C CA . VAL A 1 167 ? -2.242 -6.832 -14.604 1.00 91.81 167 VAL A CA 1
ATOM 1353 C C . VAL A 1 167 ? -2.810 -6.151 -15.853 1.00 91.81 167 VAL A C 1
ATOM 1355 O O . VAL A 1 167 ? -2.123 -6.021 -16.874 1.00 91.81 167 VAL A O 1
ATOM 1358 N N . ARG A 1 168 ? -4.079 -5.734 -15.809 1.00 89.81 168 ARG A N 1
ATOM 1359 C CA . ARG A 1 168 ? -4.780 -5.135 -16.955 1.00 89.81 168 ARG A CA 1
ATOM 1360 C C . ARG A 1 168 ? -4.636 -3.624 -16.984 1.00 89.81 168 ARG A C 1
ATOM 1362 O O . ARG A 1 168 ? -4.380 -3.074 -18.052 1.00 89.81 168 ARG A O 1
ATOM 1369 N N . GLU A 1 169 ? -4.746 -2.991 -15.830 1.00 89.50 169 GLU A N 1
ATOM 1370 C CA . GLU A 1 169 ? -4.615 -1.551 -15.676 1.00 89.50 169 GLU A CA 1
ATOM 1371 C C . GLU A 1 169 ? -3.147 -1.157 -15.541 1.00 89.50 169 GLU A C 1
ATOM 1373 O O . GLU A 1 169 ? -2.302 -1.925 -15.079 1.00 89.50 169 GLU A O 1
ATOM 1378 N N . VAL A 1 170 ? -2.839 0.051 -15.997 1.00 88.00 170 VAL A N 1
ATOM 1379 C CA . VAL A 1 170 ? -1.503 0.630 -15.914 1.00 88.00 170 VAL A CA 1
ATOM 1380 C C . VAL A 1 170 ? -1.548 1.722 -14.861 1.00 88.00 170 VAL A C 1
ATOM 1382 O O . VAL A 1 170 ? -2.283 2.694 -15.017 1.00 88.00 170 VAL A O 1
ATOM 1385 N N . TYR A 1 171 ? -0.734 1.581 -13.821 1.00 84.94 171 TYR A N 1
ATOM 1386 C CA . TYR A 1 171 ? -0.649 2.558 -12.741 1.00 84.94 171 TYR A CA 1
ATOM 1387 C C . TYR A 1 171 ? 0.802 2.897 -12.457 1.00 84.94 171 TYR A C 1
ATOM 1389 O O . TYR A 1 171 ? 1.655 2.024 -12.558 1.00 84.94 171 TYR A O 1
ATOM 1397 N N . ALA A 1 172 ? 1.094 4.138 -12.088 1.00 84.88 172 ALA A N 1
ATOM 1398 C CA . ALA A 1 172 ? 2.422 4.502 -11.618 1.00 84.88 172 ALA A CA 1
ATOM 1399 C C . ALA A 1 172 ? 2.332 5.128 -10.238 1.00 84.88 172 ALA A C 1
ATOM 1401 O O . ALA A 1 172 ? 1.401 5.868 -9.931 1.00 84.88 172 ALA A O 1
ATOM 1402 N N . THR A 1 173 ? 3.335 4.843 -9.418 1.00 82.81 173 THR A N 1
ATOM 1403 C CA . THR A 1 173 ? 3.360 5.279 -8.028 1.00 82.81 173 THR A CA 1
ATOM 1404 C C . THR A 1 173 ? 4.696 5.859 -7.650 1.00 82.81 173 THR A C 1
ATOM 1406 O O . THR A 1 173 ? 5.745 5.363 -8.062 1.00 82.81 173 THR A O 1
ATOM 1409 N N . ALA A 1 174 ? 4.646 6.871 -6.783 1.00 82.12 174 ALA A N 1
ATOM 1410 C CA . ALA A 1 174 ? 5.793 7.535 -6.187 1.00 82.12 174 ALA A CA 1
ATOM 1411 C C . ALA A 1 174 ? 6.528 6.712 -5.107 1.00 82.12 174 ALA A C 1
ATOM 1413 O O 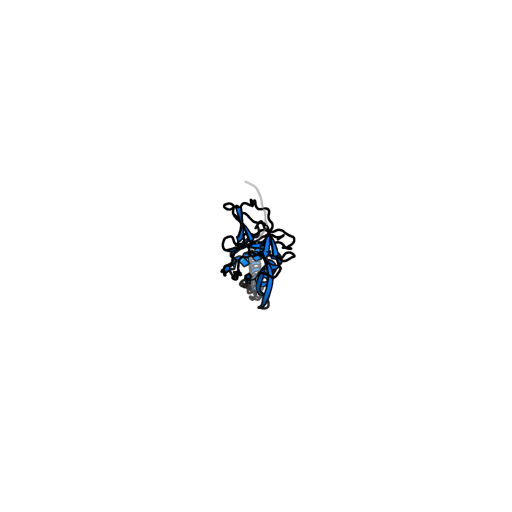. ALA A 1 174 ? 7.222 7.275 -4.258 1.00 82.12 174 ALA A O 1
ATOM 1414 N N . GLY A 1 175 ? 6.393 5.383 -5.138 1.00 79.56 175 GLY A N 1
ATOM 1415 C CA . GLY A 1 175 ? 6.790 4.508 -4.038 1.00 79.56 175 GLY A CA 1
ATOM 1416 C C . GLY A 1 175 ? 5.830 4.582 -2.846 1.00 79.56 175 GLY A C 1
ATOM 1417 O O . GLY A 1 175 ? 6.202 4.162 -1.749 1.00 79.56 175 GLY A O 1
ATOM 1418 N N . CYS A 1 176 ? 4.627 5.130 -3.052 1.00 89.31 176 CYS A N 1
ATOM 1419 C CA . CYS A 1 176 ? 3.514 5.047 -2.113 1.00 89.31 176 CYS A CA 1
ATOM 1420 C C . CYS A 1 176 ? 3.040 3.591 -1.968 1.00 89.31 176 CYS A C 1
ATOM 1422 O O . CYS A 1 176 ? 3.568 2.677 -2.606 1.00 89.31 176 CYS A O 1
ATOM 1424 N N . ILE A 1 177 ? 2.071 3.374 -1.080 1.00 93.12 177 ILE A N 1
ATOM 1425 C CA . ILE A 1 177 ? 1.342 2.110 -1.022 1.00 93.12 177 ILE A CA 1
ATOM 1426 C C . ILE A 1 177 ? 0.044 2.272 -1.799 1.00 93.12 177 ILE A C 1
ATOM 1428 O O . ILE A 1 177 ? -0.855 2.979 -1.341 1.00 93.12 177 ILE A O 1
ATOM 1432 N N . ASP A 1 178 ? -0.061 1.571 -2.922 1.00 93.56 178 ASP A N 1
ATOM 1433 C CA . ASP A 1 178 ? -1.291 1.529 -3.709 1.00 93.56 178 ASP A CA 1
ATOM 1434 C C . ASP A 1 178 ? -2.013 0.219 -3.402 1.00 93.56 178 ASP A C 1
ATOM 1436 O O . ASP A 1 178 ? -1.413 -0.859 -3.469 1.00 93.56 178 ASP A O 1
ATOM 1440 N N . VAL A 1 179 ? -3.284 0.295 -3.015 1.00 94.06 179 VAL A N 1
ATOM 1441 C CA . VAL A 1 179 ? -4.087 -0.895 -2.714 1.00 94.06 179 VAL A CA 1
ATOM 1442 C C . VAL A 1 179 ? -4.633 -1.476 -4.014 1.00 94.06 179 VAL A C 1
ATOM 1444 O O . VAL A 1 179 ? -5.406 -0.821 -4.695 1.00 94.06 179 VAL A O 1
ATOM 1447 N N . CYS A 1 180 ? -4.240 -2.707 -4.343 1.00 92.12 180 CYS A N 1
ATOM 1448 C CA . CYS A 1 180 ? -4.531 -3.343 -5.631 1.00 92.12 180 CYS A CA 1
ATOM 1449 C C . CYS A 1 180 ? -5.414 -4.575 -5.454 1.00 92.12 180 CYS A C 1
ATOM 1451 O O . CYS A 1 180 ? -4.969 -5.706 -5.675 1.00 92.12 180 CYS A O 1
ATOM 1453 N N . ASP A 1 181 ? -6.635 -4.372 -4.966 1.00 84.69 181 ASP A N 1
ATOM 1454 C CA . ASP A 1 181 ? -7.513 -5.478 -4.605 1.00 84.69 181 ASP A CA 1
ATOM 1455 C C . ASP A 1 181 ? -8.932 -5.306 -5.157 1.00 84.69 181 ASP A C 1
ATOM 1457 O O . ASP A 1 181 ? -9.803 -4.742 -4.509 1.00 84.69 181 ASP A O 1
ATOM 1461 N N . ASP A 1 182 ? -9.166 -5.844 -6.351 1.00 82.12 182 ASP A N 1
ATOM 1462 C CA . ASP A 1 182 ? -10.461 -5.824 -7.043 1.00 82.12 182 ASP A CA 1
ATOM 1463 C C . ASP A 1 182 ? -11.626 -6.405 -6.206 1.00 82.12 182 ASP A C 1
ATOM 1465 O O . ASP A 1 182 ? -11.433 -7.369 -5.448 1.00 82.12 182 ASP A O 1
ATOM 1469 N N . PRO A 1 183 ? -12.858 -5.874 -6.305 1.00 84.50 183 PRO A N 1
ATOM 1470 C CA . PRO A 1 183 ? -13.212 -4.506 -6.718 1.00 84.50 183 PRO A CA 1
ATOM 1471 C C . PRO A 1 183 ? -13.209 -3.510 -5.549 1.00 84.50 183 PRO A C 1
ATOM 1473 O O . PRO A 1 183 ? -13.696 -3.825 -4.456 1.00 84.50 183 PRO A O 1
ATOM 1476 N N . TYR A 1 184 ? -12.755 -2.275 -5.771 1.00 85.38 184 TYR A N 1
ATOM 1477 C CA . TYR A 1 184 ? -12.770 -1.200 -4.767 1.00 85.38 184 TYR A CA 1
ATOM 1478 C C . TYR A 1 184 ? -11.899 -1.503 -3.536 1.00 85.38 184 TYR A C 1
ATOM 1480 O O . TYR A 1 184 ? -12.317 -1.338 -2.378 1.00 85.38 184 TYR A O 1
ATOM 1488 N N . GLY A 1 185 ? -10.677 -1.984 -3.764 1.00 88.19 185 GLY A N 1
ATOM 1489 C CA . GLY A 1 185 ? -9.786 -2.460 -2.701 1.00 88.19 185 GLY A CA 1
ATOM 1490 C C . GLY A 1 185 ? -9.533 -1.423 -1.611 1.00 88.19 185 GLY A C 1
ATOM 1491 O O . GLY A 1 185 ? -9.651 -1.717 -0.413 1.00 88.19 185 GLY A O 1
ATOM 1492 N N . PHE A 1 186 ? -9.252 -0.180 -2.003 1.00 90.62 186 PHE A N 1
ATOM 1493 C CA . PHE A 1 186 ? -9.007 0.898 -1.051 1.00 90.62 186 PHE A CA 1
ATOM 1494 C C . PHE A 1 186 ? -10.241 1.238 -0.214 1.00 90.62 186 PHE A C 1
ATOM 1496 O O . PHE A 1 186 ? -10.136 1.477 0.996 1.00 90.62 186 PHE A O 1
ATOM 1503 N N . ASP A 1 187 ? -11.432 1.174 -0.806 1.00 89.62 187 ASP A N 1
ATOM 1504 C CA . ASP A 1 187 ? -12.674 1.388 -0.079 1.00 89.62 187 ASP A CA 1
ATOM 1505 C C . ASP A 1 187 ? -12.954 0.291 0.943 1.00 89.62 187 ASP A C 1
ATOM 1507 O O . ASP A 1 187 ? -13.385 0.591 2.066 1.00 89.62 187 ASP A O 1
ATOM 1511 N N . ARG A 1 188 ? -12.646 -0.967 0.626 1.00 91.56 188 ARG A N 1
ATOM 1512 C CA . ARG A 1 188 ? -12.740 -2.058 1.606 1.00 91.56 188 ARG A CA 1
ATOM 1513 C C . ARG A 1 188 ? -11.757 -1.871 2.754 1.00 91.56 188 ARG A C 1
ATOM 1515 O O . ARG A 1 188 ? -12.147 -2.018 3.914 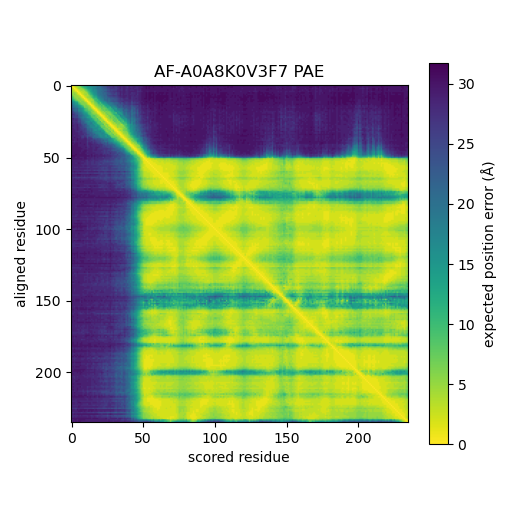1.00 91.56 188 ARG A O 1
ATOM 1522 N N . VAL A 1 189 ? -10.517 -1.471 2.462 1.00 93.00 189 VAL A N 1
ATOM 1523 C CA . VAL A 1 189 ? -9.517 -1.135 3.490 1.00 93.00 189 VAL A CA 1
ATOM 1524 C C . VAL A 1 189 ? -10.020 -0.000 4.384 1.00 93.00 189 VAL A C 1
ATOM 1526 O O . VAL A 1 189 ? -9.945 -0.091 5.612 1.00 93.00 189 VAL A O 1
ATOM 1529 N N . ASN A 1 190 ? -10.591 1.052 3.800 1.00 92.44 190 ASN A N 1
ATOM 1530 C CA . ASN A 1 190 ? -11.137 2.181 4.545 1.00 92.44 190 ASN A CA 1
ATOM 1531 C C . ASN A 1 190 ? -12.324 1.772 5.432 1.00 92.44 190 ASN A C 1
ATOM 1533 O O . ASN A 1 190 ? -12.341 2.126 6.613 1.00 92.44 190 ASN A O 1
ATOM 1537 N N . SER A 1 191 ? -13.256 0.970 4.911 1.00 92.75 191 SER A N 1
ATOM 1538 C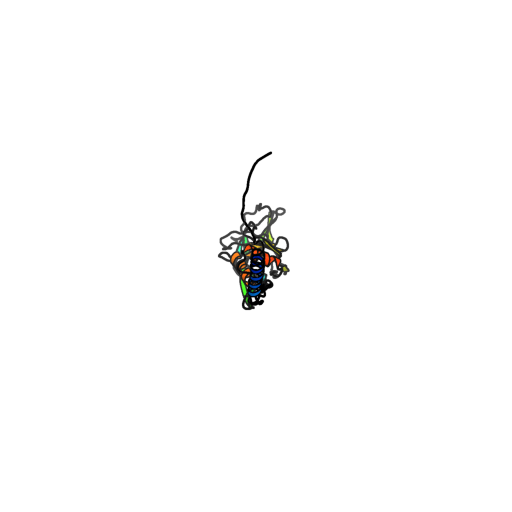 CA . SER A 1 191 ? -14.384 0.412 5.670 1.00 92.75 191 SER A CA 1
ATOM 1539 C C . SER A 1 191 ? -13.916 -0.470 6.829 1.00 92.75 191 SER A C 1
ATOM 1541 O O . SER A 1 191 ? -14.420 -0.353 7.948 1.00 92.75 191 SER A O 1
ATOM 1543 N N . LEU A 1 192 ? -12.907 -1.313 6.595 1.00 94.44 192 LEU A N 1
ATOM 1544 C CA . LEU A 1 192 ? -12.316 -2.153 7.630 1.00 94.44 192 LEU A CA 1
ATOM 1545 C C . LEU A 1 192 ? -11.688 -1.309 8.741 1.00 94.44 192 LEU A C 1
ATOM 1547 O O . LEU A 1 192 ? -11.939 -1.561 9.917 1.00 94.44 192 LEU A O 1
ATOM 1551 N N . ILE A 1 193 ? -10.909 -0.285 8.390 1.00 94.12 193 ILE A N 1
ATOM 1552 C CA . ILE A 1 193 ? -10.278 0.598 9.375 1.00 94.12 193 ILE A CA 1
ATOM 1553 C C . ILE A 1 193 ? -11.335 1.331 10.206 1.00 94.12 193 ILE A C 1
ATOM 1555 O O . ILE A 1 193 ? -11.163 1.436 11.420 1.00 94.12 193 ILE A O 1
ATOM 1559 N N . ILE A 1 194 ? -12.425 1.802 9.591 1.00 93.25 194 ILE A N 1
ATOM 1560 C CA . ILE A 1 194 ? -13.555 2.423 10.302 1.00 93.25 194 ILE A CA 1
ATOM 1561 C C . ILE A 1 194 ? -14.146 1.446 11.319 1.00 93.25 194 ILE A C 1
ATOM 1563 O O . ILE A 1 194 ? -14.219 1.768 12.506 1.00 93.25 194 ILE A O 1
ATOM 1567 N N . ARG A 1 195 ? -14.469 0.226 10.873 1.00 94.00 195 ARG A N 1
ATOM 1568 C CA . ARG A 1 195 ? -15.026 -0.831 11.724 1.00 94.00 195 ARG A CA 1
ATOM 1569 C C . ARG A 1 195 ? -14.114 -1.157 12.908 1.00 94.00 195 ARG A C 1
ATOM 1571 O O . ARG A 1 195 ? -14.560 -1.169 14.050 1.00 94.00 195 ARG A O 1
ATOM 1578 N N . LEU A 1 196 ? -12.827 -1.388 12.659 1.00 95.31 196 LEU A N 1
ATOM 1579 C CA . LEU A 1 196 ? -11.871 -1.740 13.715 1.00 95.31 196 LEU A CA 1
ATOM 1580 C C . LEU A 1 196 ? -11.614 -0.576 14.679 1.00 95.31 196 LEU A C 1
ATOM 1582 O O . LEU A 1 196 ? -11.427 -0.798 15.871 1.00 95.31 196 LEU A O 1
ATOM 1586 N N . SER A 1 197 ? -11.669 0.664 14.191 1.00 93.75 197 SER A N 1
ATOM 1587 C CA . SER A 1 197 ? -11.462 1.867 15.006 1.00 93.75 197 SER A CA 1
ATOM 1588 C C . SER A 1 197 ? -12.595 2.135 16.002 1.00 93.75 197 SER A C 1
ATOM 1590 O O . SER A 1 197 ? -12.372 2.858 16.970 1.00 93.75 197 SER A O 1
ATOM 1592 N N . GLY A 1 198 ? -13.797 1.595 15.768 1.00 92.12 198 GLY A N 1
ATOM 1593 C CA . GLY A 1 198 ? -14.961 1.823 16.633 1.00 92.12 198 GLY A CA 1
ATOM 1594 C C . GLY A 1 198 ? -15.482 3.256 16.608 1.00 92.12 198 GLY A C 1
ATOM 1595 O O . GLY A 1 198 ? -16.117 3.688 17.562 1.00 92.12 198 GLY A O 1
ATOM 1596 N N . VAL A 1 199 ? -15.175 4.008 15.546 1.00 89.50 199 VAL A N 1
ATOM 1597 C CA . VAL A 1 199 ? -15.711 5.361 15.369 1.00 89.50 199 VAL A CA 1
ATOM 1598 C C . VAL A 1 199 ? -17.213 5.286 15.095 1.00 89.50 199 VAL A C 1
ATOM 1600 O O . VAL A 1 199 ? -17.702 4.322 14.501 1.00 89.50 199 VAL A O 1
ATOM 1603 N N . GLU A 1 200 ? -17.944 6.304 15.531 1.00 80.62 200 GLU A N 1
ATOM 1604 C CA . GLU A 1 200 ? -19.400 6.345 15.452 1.00 80.62 200 GLU A CA 1
ATOM 1605 C C . GLU A 1 200 ? -19.918 6.159 14.016 1.00 80.62 200 GLU A C 1
ATOM 1607 O O . GLU A 1 200 ? -19.520 6.869 13.087 1.00 80.62 200 GLU A O 1
ATOM 1612 N N . LYS A 1 201 ? -20.836 5.199 13.838 1.00 78.50 201 LYS A N 1
ATOM 1613 C CA . LYS A 1 201 ? -21.376 4.802 12.525 1.00 78.50 201 LYS A CA 1
ATOM 1614 C C . LYS A 1 201 ? -22.256 5.879 11.880 1.00 78.50 201 LYS A C 1
ATOM 1616 O O . LYS A 1 201 ? -22.374 5.883 10.662 1.00 78.50 201 LYS A O 1
ATOM 1621 N N . ALA A 1 202 ? -22.832 6.784 12.673 1.00 83.19 202 ALA A N 1
ATOM 1622 C CA . ALA A 1 202 ? -23.699 7.864 12.196 1.00 83.19 202 ALA A CA 1
ATOM 1623 C C . ALA A 1 202 ? -22.934 9.020 11.518 1.00 83.19 202 ALA A C 1
ATOM 1625 O O . ALA A 1 202 ? -23.534 9.845 10.833 1.00 83.19 202 ALA A O 1
ATOM 1626 N N . LEU A 1 203 ? -21.609 9.097 11.689 1.00 86.06 203 LEU A N 1
ATOM 1627 C CA . LEU A 1 203 ? -20.792 10.137 11.065 1.00 86.06 203 LEU A CA 1
ATOM 1628 C C . LEU A 1 203 ? -20.535 9.835 9.575 1.00 86.06 203 LEU A C 1
ATOM 1630 O O . LEU A 1 203 ? -20.284 8.681 9.224 1.00 86.06 203 LEU A O 1
ATOM 1634 N N . PRO A 1 204 ? -20.474 10.856 8.695 1.00 90.25 204 PRO A N 1
ATOM 1635 C CA . PRO A 1 204 ? -20.057 10.663 7.308 1.00 90.25 204 PRO A CA 1
ATOM 1636 C C . PRO A 1 204 ? -18.665 10.029 7.206 1.00 90.25 204 PRO A C 1
ATOM 1638 O O . PRO A 1 204 ? -17.760 10.376 7.969 1.00 90.25 204 PRO A O 1
ATOM 1641 N N . ARG A 1 205 ? -18.451 9.169 6.204 1.00 88.50 205 ARG A N 1
ATOM 1642 C CA . ARG A 1 205 ? -17.198 8.414 6.002 1.00 88.50 205 ARG A CA 1
ATOM 1643 C C . ARG A 1 205 ? -15.939 9.283 6.049 1.00 88.50 205 ARG A C 1
ATOM 1645 O O . ARG A 1 205 ? -14.983 8.956 6.747 1.00 88.50 205 ARG A O 1
ATOM 1652 N N . ALA A 1 206 ? -15.936 10.422 5.357 1.00 87.50 206 ALA A N 1
ATOM 1653 C CA . ALA A 1 206 ? -14.793 11.337 5.363 1.00 87.50 206 ALA A CA 1
ATOM 1654 C C . ALA A 1 206 ? -14.486 11.886 6.770 1.00 87.50 206 ALA A C 1
ATOM 1656 O O . ALA A 1 206 ? -13.319 12.009 7.150 1.00 87.50 206 ALA A O 1
ATOM 1657 N N . ARG A 1 207 ? -15.526 12.164 7.568 1.00 87.56 207 ARG A N 1
ATOM 1658 C CA . ARG A 1 207 ? -15.393 12.602 8.963 1.00 87.56 207 ARG A CA 1
ATOM 1659 C C . ARG A 1 207 ? -14.871 11.475 9.849 1.00 87.56 207 ARG A C 1
ATOM 1661 O O . ARG A 1 207 ? -13.909 11.698 10.574 1.00 87.56 207 ARG A O 1
ATOM 1668 N N . GLN A 1 208 ? -15.409 10.265 9.708 1.00 90.12 208 GLN A N 1
ATOM 1669 C CA . GLN A 1 208 ? -14.906 9.074 10.399 1.00 90.12 208 GLN A CA 1
ATOM 1670 C C . GLN A 1 208 ? -13.404 8.878 10.156 1.00 90.12 208 GLN A C 1
ATOM 1672 O O . GLN A 1 208 ? -12.634 8.733 11.101 1.00 90.12 208 GLN A O 1
ATOM 1677 N N . LEU A 1 209 ? -12.970 8.917 8.893 1.00 89.69 209 LEU A N 1
ATOM 1678 C CA . LEU A 1 209 ? -11.572 8.724 8.496 1.00 89.69 209 LEU A CA 1
ATOM 1679 C C . LEU A 1 209 ? -10.644 9.834 8.991 1.00 89.69 209 LEU A C 1
ATOM 1681 O O . LEU A 1 209 ? -9.517 9.552 9.411 1.00 89.69 209 LEU A O 1
ATOM 1685 N N . ARG A 1 210 ? -11.122 11.080 8.987 1.00 87.75 210 ARG A N 1
ATOM 1686 C CA . ARG A 1 210 ? -10.412 12.216 9.573 1.00 87.75 210 ARG A CA 1
ATOM 1687 C C . ARG A 1 210 ? -10.223 12.021 11.074 1.00 87.75 210 ARG A C 1
ATOM 1689 O O . ARG A 1 210 ? -9.085 12.021 11.533 1.00 87.75 210 ARG A O 1
ATOM 1696 N N . ASP A 1 211 ? -11.297 11.793 11.822 1.00 88.94 211 ASP A N 1
ATOM 1697 C CA . ASP A 1 211 ? -11.249 11.645 13.282 1.00 88.94 211 ASP A CA 1
ATOM 1698 C C . ASP A 1 211 ? -10.355 10.449 13.668 1.00 88.94 211 ASP A C 1
ATOM 1700 O O . ASP A 1 211 ? -9.526 10.514 14.578 1.00 88.94 211 ASP A O 1
ATOM 1704 N N . ILE A 1 212 ? -10.411 9.385 12.862 1.00 89.44 212 ILE A N 1
ATOM 1705 C CA . ILE A 1 212 ? -9.494 8.252 12.919 1.00 89.44 212 ILE A CA 1
ATOM 1706 C C . ILE A 1 212 ? -8.028 8.690 12.775 1.00 89.44 212 ILE A C 1
ATOM 1708 O O . ILE A 1 212 ? -7.210 8.276 13.599 1.00 89.44 212 ILE A O 1
ATOM 1712 N N . ALA A 1 213 ? -7.672 9.469 11.756 1.00 87.25 213 ALA A N 1
ATOM 1713 C CA . ALA A 1 213 ? -6.295 9.919 11.551 1.00 87.25 213 ALA A CA 1
ATOM 1714 C C . ALA A 1 213 ? -5.804 10.813 12.706 1.00 87.25 213 ALA A C 1
ATOM 1716 O O . ALA A 1 213 ? -4.713 10.592 13.229 1.00 87.25 213 ALA A O 1
ATOM 1717 N N . HIS A 1 214 ? -6.638 11.748 13.172 1.00 86.94 214 HIS A N 1
ATOM 1718 C CA . HIS A 1 214 ? -6.292 12.665 14.265 1.00 86.94 214 HIS A CA 1
ATOM 1719 C C . HIS A 1 214 ? -6.105 11.975 15.620 1.00 86.94 214 HIS A C 1
ATOM 1721 O O . HIS A 1 214 ? -5.357 12.474 16.455 1.00 86.94 214 HIS A O 1
ATOM 1727 N N . ALA A 1 215 ? -6.717 10.807 15.834 1.00 88.50 215 ALA A N 1
ATOM 1728 C CA . ALA A 1 215 ? -6.563 10.062 17.080 1.00 88.50 215 ALA A CA 1
ATOM 1729 C C . ALA A 1 215 ? -5.113 9.623 17.369 1.00 88.50 215 ALA A C 1
ATOM 1731 O O . ALA A 1 215 ? -4.812 9.243 18.497 1.00 88.50 215 ALA A O 1
ATOM 1732 N N . GLY A 1 216 ? -4.228 9.578 16.361 1.00 85.38 216 GLY A N 1
ATOM 1733 C CA . GLY A 1 216 ? -2.837 9.136 16.536 1.00 85.38 216 GLY A CA 1
ATOM 1734 C C . GLY A 1 216 ? -2.689 7.651 16.903 1.00 85.38 216 GLY A C 1
ATOM 1735 O O . GLY A 1 216 ? -1.630 7.212 17.335 1.00 85.38 216 GLY A O 1
ATOM 1736 N N . ARG A 1 217 ? -3.754 6.854 16.738 1.00 86.69 217 ARG A N 1
ATOM 1737 C CA . ARG A 1 217 ? -3.813 5.425 17.113 1.00 86.69 217 ARG A CA 1
ATOM 1738 C C . ARG A 1 217 ? -3.625 4.465 15.931 1.00 86.69 217 ARG A C 1
ATOM 1740 O O . ARG A 1 217 ? -3.879 3.272 16.068 1.00 86.69 217 ARG A O 1
ATOM 1747 N N . LYS A 1 218 ? -3.233 4.972 14.758 1.00 86.75 218 LYS A N 1
ATOM 1748 C CA . LYS A 1 218 ? -3.005 4.159 13.554 1.00 86.75 218 LYS A CA 1
ATOM 1749 C C . LYS A 1 218 ? -1.540 4.119 13.229 1.00 86.75 218 LYS A C 1
ATOM 1751 O O . LYS A 1 218 ? -0.948 5.167 12.989 1.00 86.75 218 LYS A O 1
ATOM 1756 N N . LYS A 1 219 ? -0.989 2.917 13.169 1.00 93.06 219 LYS A N 1
ATOM 1757 C CA . LYS A 1 219 ? 0.415 2.688 12.856 1.00 93.06 219 LYS A CA 1
ATOM 1758 C C . LYS A 1 219 ? 0.511 1.871 11.583 1.00 93.06 219 LYS A C 1
ATOM 1760 O O . LYS A 1 219 ? -0.198 0.882 11.434 1.00 93.06 219 LYS A O 1
ATOM 1765 N N . ILE A 1 220 ? 1.404 2.274 10.693 1.00 94.62 220 ILE A N 1
ATOM 1766 C CA . ILE A 1 220 ? 1.856 1.446 9.584 1.00 94.62 220 ILE A CA 1
ATOM 1767 C C . ILE A 1 220 ? 3.311 1.053 9.809 1.00 94.62 220 ILE A C 1
ATOM 1769 O O . ILE A 1 220 ? 4.137 1.879 10.208 1.00 94.62 220 ILE A O 1
ATOM 1773 N N . THR A 1 221 ? 3.614 -0.211 9.555 1.00 95.94 221 THR A N 1
ATOM 1774 C CA . THR A 1 221 ? 4.949 -0.790 9.599 1.00 95.94 221 THR A CA 1
ATOM 1775 C C . THR A 1 221 ? 5.300 -1.318 8.216 1.00 95.94 221 THR A C 1
ATOM 1777 O O . THR A 1 221 ? 4.567 -2.111 7.637 1.00 95.94 221 THR A O 1
ATOM 1780 N N . TYR A 1 222 ? 6.441 -0.882 7.697 1.00 95.94 222 TYR A N 1
ATOM 1781 C CA . TYR A 1 222 ? 7.051 -1.432 6.496 1.00 95.94 222 TYR A CA 1
ATOM 1782 C C . TYR A 1 222 ? 8.112 -2.415 6.949 1.00 95.94 222 TYR A C 1
ATOM 1784 O O . TYR A 1 222 ? 9.099 -1.999 7.556 1.00 95.94 222 TYR A O 1
ATOM 1792 N N . GLU A 1 223 ? 7.936 -3.698 6.668 1.00 98.06 223 GLU A N 1
ATOM 1793 C CA . GLU A 1 223 ? 8.981 -4.688 6.917 1.00 98.06 223 GLU A CA 1
ATOM 1794 C C . GLU A 1 223 ? 10.184 -4.441 6.004 1.00 98.06 223 GLU A C 1
ATOM 1796 O O . GLU A 1 223 ? 10.065 -3.809 4.954 1.00 98.06 223 GLU A O 1
ATOM 1801 N N . ARG A 1 224 ? 11.364 -4.948 6.363 1.00 97.81 224 ARG A N 1
ATOM 1802 C CA . ARG A 1 224 ? 12.534 -4.869 5.479 1.00 97.81 224 ARG A CA 1
ATOM 1803 C C . ARG A 1 224 ? 12.261 -5.632 4.177 1.00 97.81 224 ARG A C 1
ATOM 1805 O O . ARG A 1 224 ? 11.836 -6.775 4.233 1.00 97.81 224 ARG A O 1
ATOM 1812 N N . ALA A 1 225 ? 12.555 -5.022 3.033 1.00 97.31 225 ALA A N 1
ATOM 1813 C CA . ALA A 1 225 ? 12.462 -5.650 1.716 1.00 97.31 225 ALA A CA 1
ATOM 1814 C C . ALA A 1 225 ? 13.711 -5.367 0.884 1.00 97.31 225 ALA A C 1
ATOM 1816 O O . ALA A 1 225 ? 14.363 -4.331 1.044 1.00 97.31 225 ALA A O 1
ATOM 1817 N N . LEU A 1 226 ? 13.997 -6.262 -0.057 1.00 96.00 226 LEU A N 1
ATOM 1818 C CA . LEU A 1 226 ? 14.901 -5.970 -1.162 1.00 96.00 226 LEU A CA 1
ATOM 1819 C C . LEU A 1 226 ? 14.134 -5.194 -2.231 1.00 96.00 226 LEU A C 1
ATOM 1821 O O . LEU A 1 226 ? 12.983 -5.515 -2.531 1.00 96.00 226 LEU A O 1
ATOM 1825 N N . ARG A 1 227 ? 14.770 -4.170 -2.808 1.00 95.69 227 ARG A N 1
ATOM 1826 C CA . ARG A 1 227 ? 14.201 -3.518 -3.990 1.00 95.69 227 ARG A CA 1
ATOM 1827 C C . ARG A 1 227 ? 14.252 -4.514 -5.149 1.00 95.69 227 ARG A C 1
ATOM 1829 O O . ARG A 1 227 ? 15.321 -5.088 -5.366 1.00 95.69 227 ARG A O 1
ATOM 1836 N N . PRO A 1 228 ? 13.143 -4.738 -5.869 1.00 95.81 228 PRO A N 1
ATOM 1837 C CA . PRO A 1 228 ? 13.160 -5.625 -7.019 1.00 95.81 228 PRO A CA 1
ATOM 1838 C C . PRO A 1 228 ? 14.068 -5.062 -8.114 1.00 95.81 228 PRO A C 1
ATOM 1840 O O . PRO A 1 228 ? 14.245 -3.849 -8.235 1.00 95.81 228 PRO A O 1
ATOM 1843 N N . ALA A 1 229 ? 14.634 -5.954 -8.923 1.00 95.75 229 ALA A N 1
ATOM 1844 C CA . ALA A 1 229 ? 15.306 -5.550 -10.150 1.00 95.75 229 ALA A CA 1
ATOM 1845 C C . ALA A 1 229 ? 14.288 -4.937 -11.122 1.00 95.75 229 ALA A C 1
ATOM 1847 O O . ALA A 1 229 ? 13.151 -5.407 -11.212 1.00 95.75 229 ALA A O 1
ATOM 1848 N N . LEU A 1 230 ? 14.711 -3.922 -11.873 1.00 95.62 230 LEU A N 1
ATOM 1849 C CA . LEU A 1 230 ? 13.889 -3.341 -12.927 1.00 95.62 230 LEU A CA 1
ATOM 1850 C C . LEU A 1 230 ? 13.706 -4.363 -14.059 1.00 95.62 230 LEU A C 1
ATOM 1852 O O . LEU A 1 230 ? 14.680 -4.922 -14.562 1.00 95.62 230 LEU A O 1
ATOM 1856 N N . ARG A 1 231 ? 12.455 -4.629 -14.440 1.00 96.19 231 ARG A N 1
ATOM 1857 C CA . ARG A 1 231 ? 12.082 -5.624 -15.456 1.00 96.19 231 ARG A CA 1
ATOM 1858 C C . ARG A 1 231 ? 11.021 -5.024 -16.369 1.00 96.19 231 ARG A C 1
ATOM 1860 O O . ARG A 1 231 ? 10.028 -4.497 -15.867 1.00 96.19 231 ARG A O 1
ATOM 1867 N N . LEU A 1 232 ? 11.205 -5.127 -17.682 1.00 95.88 232 LEU A N 1
ATOM 1868 C CA . LEU A 1 232 ? 10.155 -4.773 -18.639 1.00 95.88 232 LEU A CA 1
ATOM 1869 C C . LEU A 1 232 ? 8.960 -5.722 -18.479 1.00 95.88 232 LEU A C 1
ATOM 1871 O O . LEU A 1 232 ? 9.120 -6.875 -18.079 1.00 95.88 232 LEU A O 1
ATOM 1875 N N . TRP A 1 233 ? 7.761 -5.235 -18.789 1.00 94.12 233 TRP A N 1
ATOM 1876 C CA . TRP A 1 233 ? 6.533 -6.028 -18.710 1.00 94.12 233 TRP A CA 1
ATOM 1877 C C . TRP A 1 233 ? 6.552 -7.219 -19.684 1.00 94.12 233 TRP A C 1
ATOM 1879 O O . TRP A 1 233 ? 6.202 -8.329 -19.295 1.00 94.12 233 TRP A O 1
ATOM 1889 N N . ASN A 1 234 ? 7.024 -6.991 -20.915 1.00 87.38 234 ASN A N 1
ATOM 1890 C CA . ASN A 1 234 ? 7.063 -7.979 -22.003 1.00 87.38 234 ASN A CA 1
ATOM 1891 C C . ASN A 1 234 ? 8.386 -8.770 -22.094 1.00 87.38 234 ASN A C 1
ATOM 1893 O O . ASN A 1 234 ? 8.633 -9.392 -23.124 1.00 87.38 234 ASN A O 1
ATOM 1897 N N . ALA A 1 235 ? 9.257 -8.695 -21.081 1.00 65.06 235 ALA A N 1
ATOM 1898 C CA . ALA A 1 235 ? 10.552 -9.388 -21.074 1.00 65.06 235 ALA A CA 1
ATOM 1899 C C . ALA A 1 235 ? 10.531 -10.739 -20.351 1.00 65.06 235 ALA A C 1
ATOM 1901 O O . ALA A 1 235 ? 9.754 -10.904 -19.374 1.00 65.06 235 ALA A O 1
#

Secondary structure (DSSP, 8-state):
-------------TTSHHHHHHHHHHHHHHHHHHHTSSS-TT--------PPPPEEEEEEEEEEEEEEEEEEEE-TTS------EEEEEEEEEEEEEE-TT--EEEEEEEEE--EEEEETTTTEEEEES--S-EEEE--EEETT-TTT-EEEEETTEEEEE--SSTTTSB---SS-EEE--SSSHHHHHHHHHHHHHT--TTS-HHHHHHHHHHTT-EEEEE---PPPPP-BTT-

Foldseek 3Di:
DYDDDDDDDDDDDPPPVVVVVVVVVVVVVVVVVVVVPPDPPPVPPPPVVVQQWFKEKEKDQDFDPPAWFKEDADDPVRDQPDPFIWIDTKTKIKMWAAFPVRDTDIDIFIKDQWFWHADPVVRDIDIDADQAKDKFAFAFWACVDVQHTWTRTDDPATEHADDCDRHPDYDGDPSHIHTHHPDPRVVVVLVVSLRRRPFDPPDPSSVSVGVSNNSSRYMYIYHHYDGDDIGTPVD

Nearest PDB structures (foldseek):
  7rec-assembly1_G-2  TM=5.226E-01  e=5.385E+00  Homo sapiens
  5ig3-assembly1_E  TM=6.163E-01  e=7.571E+00  Homo sapiens
  8t17-assembly1_A  TM=4.929E-01  e=9.501E+00  Aequorea victoria
  8tyg-assembly1_A  TM=3.142E-01  e=6.758E+00  Plasmodium vivax Sal-1

Mean predicted aligned error: 12.77 Å

Radius of gyration: 34.62 Å; Cα contacts (8 Å, |Δi|>4): 473; chains: 1; bounding box: 96×98×68 Å

Organism: NCBI:txid2799638

pLDDT: mean 78.86, std 21.14, range [31.39, 98.06]

Sequence (235 aa):
MPENGRSFIGGITGKILSSFIFICYQLHFIFIQIMIHRWPCDFSLRIMNMAIRPVNLTVSGTAISNEYAKTFSYHRDGKSQDKNLYRIPLYRMTISGRDDAGNAVQHTVRVIRFGVGWSTQTNVSYVYGLAKLQSSYIRRWLPDYSVHSARHVFKDYLIHDGADNPVREVYATAGCIDVCDDPYGFDRVNSLIIRLSGVEKALPRARQLRDIAHAGRKKITYERALRPALRLWNA

Solvent-accessible surface area (backbone atoms only — not comparable to full-atom values): 13245 Å² total; per-residue (Å²): 138,85,90,84,83,87,81,90,84,84,80,89,74,99,72,62,73,71,65,56,62,57,53,59,58,57,57,57,52,52,59,56,56,62,66,68,74,74,62,74,91,69,73,64,73,72,69,66,77,60,70,63,37,50,38,41,36,39,36,51,40,55,64,45,84,98,38,53,29,32,24,39,41,42,29,100,85,71,72,45,83,65,83,60,50,27,43,36,59,24,22,44,32,36,43,34,32,32,45,95,89,63,47,83,45,75,48,75,43,41,21,39,48,57,20,33,33,46,38,87,91,74,76,43,74,44,69,42,51,78,33,62,65,47,72,42,47,32,60,39,53,36,76,84,38,90,68,68,25,33,35,37,42,56,95,91,36,35,41,30,47,40,37,42,48,31,73,81,41,78,45,67,45,92,22,30,38,24,26,34,28,63,83,59,29,40,58,52,52,51,52,49,51,46,56,27,19,59,56,68,81,89,49,56,68,70,55,42,48,35,56,52,20,67,65,62,39,30,39,40,34,38,38,54,33,78,80,69,75,86,40,53,55,92,107